Protein AF-A0A846BCA1-F1 (afdb_monomer_lite)

Radius of gyration: 25.65 Å; chains: 1; bounding box: 79×37×73 Å

pLDDT: mean 83.36, std 14.84, range [46.97, 98.12]

Sequence (206 aa):
MFADLDKSLKNILANEMPKDYFSPRNTLLSIYFCMPLDEDIKEKPALNLFLYDVRENLELRSSKWSVERYKNQDGTNPVSVKKPPPTMVDCSYFITSWFAKTSDDFPQQEHQLLGEVMKVLLRFPEIPEQYLHGSLKELDLPVRAACLRPLPTQSLGEFWQAMGGKPKAMLNYTVTIPVPIEDREVEFPLVLESTFHLQQQNSPGG

Foldseek 3Di:
DVVQVLQLLVLLCVVQQPPVVCVVPVADEAEAADDPDPVVCDGPQYKYWHFDDKAFDPVPQDPDWDWDWDQPPVNPFIKIWTFHFFTKMKTKTKIFTDHDPPDPCRLVVRVVVVVSVLVSQVVPQWRDLVSGDDPQNVVPDTWGKDKQDDDDPVVQQVSCVVVVNDDHDIIMMIIITTHGDPPDGDIDGDPPDDDDDDDDDDDDDD

Structure (mmCIF, N/CA/C/O backbone):
data_AF-A0A846BCA1-F1
#
_entry.id   AF-A0A846BCA1-F1
#
loop_
_atom_site.group_PDB
_atom_site.id
_atom_site.type_symbol
_atom_site.label_atom_id
_atom_site.label_alt_id
_atom_site.label_comp_id
_atom_site.label_asym_id
_atom_site.label_entity_id
_atom_site.label_seq_id
_atom_site.pdbx_PDB_ins_code
_atom_site.Cartn_x
_atom_site.Cartn_y
_atom_site.Cartn_z
_atom_site.occupancy
_atom_site.B_iso_or_equiv
_atom_site.auth_seq_id
_atom_site.auth_comp_id
_atom_site.auth_asym_id
_atom_site.auth_atom_id
_atom_site.pdbx_PDB_model_num
ATOM 1 N N . MET A 1 1 ? 4.091 1.323 13.627 1.00 89.06 1 MET A N 1
ATOM 2 C CA . MET A 1 1 ? 2.839 1.292 12.844 1.00 89.06 1 MET A CA 1
ATOM 3 C C . MET A 1 1 ? 3.041 1.389 11.331 1.00 89.06 1 MET A C 1
ATOM 5 O O . MET A 1 1 ? 2.940 0.350 10.705 1.00 89.06 1 MET A O 1
ATOM 9 N N . PHE A 1 2 ? 3.354 2.540 10.704 1.00 95.38 2 PHE A N 1
ATOM 10 C CA . PHE A 1 2 ? 3.524 2.576 9.228 1.00 95.38 2 PHE A CA 1
ATOM 11 C C . PHE A 1 2 ? 4.636 1.647 8.726 1.00 95.38 2 PHE A C 1
ATOM 13 O O . PHE A 1 2 ? 4.430 0.899 7.781 1.00 95.38 2 PHE A O 1
ATOM 20 N N . ALA A 1 3 ? 5.763 1.579 9.438 1.00 96.31 3 ALA A N 1
ATOM 21 C CA . ALA A 1 3 ? 6.811 0.604 9.134 1.00 96.31 3 ALA A CA 1
ATOM 22 C C . ALA A 1 3 ? 6.326 -0.859 9.230 1.00 96.31 3 ALA A C 1
ATOM 24 O O . ALA A 1 3 ? 6.838 -1.730 8.531 1.00 96.31 3 ALA A O 1
ATOM 25 N N . ASP A 1 4 ? 5.350 -1.143 10.094 1.00 96.81 4 ASP A N 1
ATOM 26 C CA . ASP A 1 4 ? 4.758 -2.475 10.229 1.00 96.81 4 ASP A CA 1
ATOM 27 C C . ASP A 1 4 ? 3.742 -2.743 9.119 1.00 96.81 4 ASP A C 1
ATOM 29 O O . ASP A 1 4 ? 3.681 -3.862 8.609 1.00 96.81 4 ASP A O 1
ATOM 33 N N . LEU A 1 5 ? 3.006 -1.715 8.683 1.00 97.69 5 LEU A N 1
ATOM 34 C CA . LEU A 1 5 ? 2.160 -1.775 7.494 1.00 97.69 5 LEU A CA 1
ATOM 35 C C . LEU A 1 5 ? 3.001 -2.086 6.252 1.00 97.69 5 LEU A C 1
ATOM 37 O O . LEU A 1 5 ? 2.713 -3.058 5.560 1.00 97.69 5 LEU A O 1
ATOM 41 N N . ASP A 1 6 ? 4.095 -1.358 6.030 1.00 98.06 6 ASP A N 1
ATOM 42 C CA . ASP A 1 6 ? 4.995 -1.578 4.893 1.00 98.06 6 ASP A CA 1
ATOM 43 C C . ASP A 1 6 ? 5.585 -2.997 4.906 1.00 98.06 6 ASP A C 1
ATOM 45 O O . ASP A 1 6 ? 5.572 -3.701 3.893 1.00 98.06 6 ASP A O 1
ATOM 49 N N . LYS A 1 7 ? 6.035 -3.478 6.074 1.00 97.88 7 LYS A N 1
ATOM 50 C CA . LYS A 1 7 ? 6.483 -4.873 6.240 1.00 97.88 7 LYS A CA 1
ATOM 51 C C . LYS A 1 7 ? 5.373 -5.872 5.925 1.00 97.88 7 LYS A C 1
ATOM 53 O O . LYS A 1 7 ? 5.642 -6.876 5.269 1.00 97.88 7 LYS A O 1
ATOM 58 N N . SER A 1 8 ? 4.143 -5.600 6.355 1.00 97.56 8 SER A N 1
ATOM 59 C CA . SER A 1 8 ? 2.991 -6.469 6.101 1.00 97.56 8 SER A CA 1
ATOM 60 C C . SER A 1 8 ? 2.669 -6.544 4.609 1.00 97.56 8 SER A C 1
ATOM 62 O O . SER A 1 8 ? 2.543 -7.636 4.062 1.00 97.56 8 SER A O 1
ATOM 64 N N . LEU A 1 9 ? 2.636 -5.403 3.915 1.00 97.75 9 LEU A N 1
ATOM 65 C CA . LEU A 1 9 ? 2.408 -5.343 2.469 1.00 97.75 9 LEU A CA 1
ATOM 66 C C . LEU A 1 9 ? 3.518 -6.034 1.680 1.00 97.75 9 LEU A C 1
ATOM 68 O O . LEU A 1 9 ? 3.240 -6.808 0.762 1.00 97.75 9 LEU A O 1
ATOM 72 N N . LYS A 1 10 ? 4.775 -5.821 2.083 1.00 96.88 10 LYS A N 1
ATOM 73 C CA . LYS A 1 10 ? 5.920 -6.538 1.521 1.00 96.88 10 LYS A CA 1
ATOM 74 C C . LYS A 1 10 ? 5.771 -8.049 1.701 1.00 96.88 10 LYS A C 1
ATOM 76 O O . LYS A 1 10 ? 6.058 -8.794 0.769 1.00 96.88 10 LYS A O 1
ATOM 81 N N . ASN A 1 11 ? 5.308 -8.497 2.867 1.00 95.50 11 ASN A N 1
ATOM 82 C CA . ASN A 1 11 ? 5.131 -9.912 3.172 1.00 95.50 11 ASN A CA 1
ATOM 83 C C . ASN A 1 11 ? 4.044 -10.560 2.300 1.00 95.50 11 ASN A C 1
ATOM 85 O O . ASN A 1 11 ? 4.290 -11.619 1.731 1.00 95.50 11 ASN A O 1
ATOM 89 N N . ILE A 1 12 ? 2.885 -9.915 2.124 1.00 95.69 12 ILE A N 1
ATOM 90 C CA . ILE A 1 12 ? 1.823 -10.427 1.235 1.00 95.69 12 ILE A CA 1
ATOM 91 C C . ILE A 1 12 ? 2.373 -10.614 -0.180 1.00 95.69 12 ILE A C 1
ATOM 93 O O . ILE A 1 12 ? 2.283 -11.701 -0.744 1.00 95.69 12 ILE A O 1
ATOM 97 N N . LEU A 1 13 ? 2.993 -9.571 -0.740 1.00 94.62 13 LEU A N 1
ATOM 98 C CA . LEU A 1 13 ? 3.510 -9.611 -2.108 1.00 94.62 13 LEU A CA 1
ATOM 99 C C . LEU A 1 13 ? 4.631 -10.645 -2.267 1.00 94.62 13 LEU A C 1
ATOM 101 O O . LEU A 1 13 ? 4.650 -11.374 -3.252 1.00 94.62 13 LEU A O 1
ATOM 105 N N . ALA A 1 14 ? 5.537 -10.763 -1.297 1.00 91.12 14 ALA A N 1
ATOM 106 C CA . ALA A 1 14 ? 6.626 -11.734 -1.362 1.00 91.12 14 ALA A CA 1
ATOM 107 C C . ALA A 1 14 ? 6.142 -13.196 -1.336 1.00 91.12 14 ALA A C 1
ATOM 109 O O . ALA A 1 14 ? 6.778 -14.052 -1.948 1.00 91.12 14 ALA A O 1
ATOM 110 N N . ASN A 1 15 ? 5.037 -13.491 -0.643 1.00 92.31 15 ASN A N 1
ATOM 111 C CA . ASN A 1 15 ? 4.533 -14.860 -0.499 1.00 92.31 15 ASN A CA 1
ATOM 112 C C . ASN A 1 15 ? 3.504 -15.253 -1.564 1.00 92.31 15 ASN A C 1
ATOM 114 O O . ASN A 1 15 ? 3.436 -16.423 -1.935 1.00 92.31 15 ASN A O 1
ATOM 118 N N . GLU A 1 16 ? 2.704 -14.301 -2.043 1.00 94.00 16 GLU A N 1
ATOM 119 C CA . GLU A 1 16 ? 1.563 -14.580 -2.924 1.00 94.00 16 GLU A CA 1
ATOM 120 C C . GLU A 1 16 ? 1.859 -14.338 -4.406 1.00 94.00 16 GLU A C 1
ATOM 122 O O . GLU A 1 16 ? 1.104 -14.803 -5.264 1.00 94.00 16 GLU A O 1
ATOM 127 N N . MET A 1 17 ? 2.944 -13.631 -4.735 1.00 91.69 17 MET A N 1
ATOM 128 C CA . MET A 1 17 ? 3.361 -13.483 -6.128 1.00 91.69 17 MET A CA 1
ATOM 129 C C . MET A 1 17 ? 3.737 -14.850 -6.728 1.00 91.69 17 MET A C 1
ATOM 131 O O . MET A 1 17 ? 4.391 -15.658 -6.059 1.00 91.69 17 MET A O 1
ATOM 135 N N . PRO A 1 18 ? 3.375 -15.128 -7.997 1.00 86.44 18 PRO A N 1
ATOM 136 C CA . PRO A 1 18 ? 3.704 -16.401 -8.626 1.00 86.44 18 PRO A CA 1
ATOM 137 C C . PRO A 1 18 ? 5.220 -16.630 -8.643 1.00 86.44 18 PRO A C 1
ATOM 139 O O . PRO A 1 18 ? 5.969 -15.861 -9.246 1.00 86.44 18 PRO A O 1
ATOM 142 N N . LYS A 1 19 ? 5.679 -17.713 -8.005 1.00 79.19 19 LYS A N 1
ATOM 143 C CA . LYS A 1 19 ? 7.113 -18.051 -7.907 1.00 79.19 19 LYS A CA 1
ATOM 144 C C . LYS A 1 19 ? 7.757 -18.212 -9.285 1.00 79.19 19 LYS A C 1
ATOM 146 O O . LYS A 1 19 ? 8.899 -17.805 -9.502 1.00 79.19 19 LYS A O 1
ATOM 151 N N . ASP A 1 20 ? 6.992 -18.729 -10.240 1.00 77.81 20 ASP A N 1
ATOM 152 C CA . ASP A 1 20 ? 7.443 -18.949 -11.613 1.00 77.81 20 ASP A CA 1
ATOM 153 C C . ASP A 1 20 ? 7.573 -17.653 -12.420 1.00 77.81 20 ASP A C 1
ATOM 155 O O . ASP A 1 20 ? 8.218 -17.656 -13.462 1.00 77.81 20 ASP A O 1
ATOM 159 N N . TYR A 1 21 ? 7.019 -16.528 -11.951 1.00 76.75 21 TYR A N 1
ATOM 160 C CA . TYR A 1 21 ? 7.097 -15.260 -12.683 1.00 76.75 21 TYR A CA 1
ATOM 161 C C . TYR A 1 21 ? 8.549 -14.786 -12.843 1.00 76.75 21 TYR A C 1
ATOM 163 O O . TYR A 1 21 ? 8.936 -14.289 -13.900 1.00 76.75 21 TYR A O 1
ATOM 171 N N . PHE A 1 22 ? 9.377 -14.988 -11.813 1.00 70.56 22 PHE A N 1
ATOM 172 C CA . PHE A 1 22 ? 10.783 -14.577 -11.823 1.00 70.56 22 PHE A CA 1
ATOM 173 C C . PHE A 1 22 ? 11.786 -15.739 -11.893 1.00 70.56 22 PHE A C 1
ATOM 175 O O . PHE A 1 22 ? 12.970 -15.514 -12.169 1.00 70.56 22 PHE A O 1
ATOM 182 N N . SER A 1 23 ? 11.324 -16.979 -11.700 1.00 63.81 23 SER A N 1
ATOM 183 C CA . SER A 1 23 ? 12.171 -18.182 -11.718 1.00 63.81 23 SER A CA 1
ATOM 184 C C . SER A 1 23 ? 12.972 -18.383 -13.018 1.00 63.81 23 SER A C 1
ATOM 186 O O . SER A 1 23 ? 14.167 -18.662 -12.920 1.00 63.81 23 SER A O 1
ATOM 188 N N . PRO A 1 24 ? 12.417 -18.172 -14.233 1.00 62.50 24 PRO A N 1
ATOM 189 C CA . PRO A 1 24 ? 13.154 -18.375 -15.485 1.00 62.50 24 PRO A CA 1
ATOM 190 C C . PRO A 1 24 ? 14.377 -17.468 -15.649 1.00 62.50 24 PRO A C 1
ATOM 192 O O . PRO A 1 24 ? 15.260 -17.768 -16.448 1.00 62.50 24 PRO A O 1
ATOM 195 N N . ARG A 1 25 ? 14.427 -16.343 -14.924 1.00 61.38 25 ARG A N 1
ATOM 196 C CA . ARG A 1 25 ? 15.490 -15.335 -15.040 1.00 61.38 25 ARG A CA 1
ATOM 197 C C . ARG A 1 25 ? 16.355 -15.222 -13.779 1.00 61.38 25 ARG A C 1
ATOM 199 O O . ARG A 1 25 ? 17.168 -14.304 -13.711 1.00 61.38 25 ARG A O 1
ATOM 206 N N . ASN A 1 26 ? 16.160 -16.093 -12.776 1.00 64.19 26 ASN A N 1
ATOM 207 C CA . ASN A 1 26 ? 16.762 -15.979 -11.435 1.00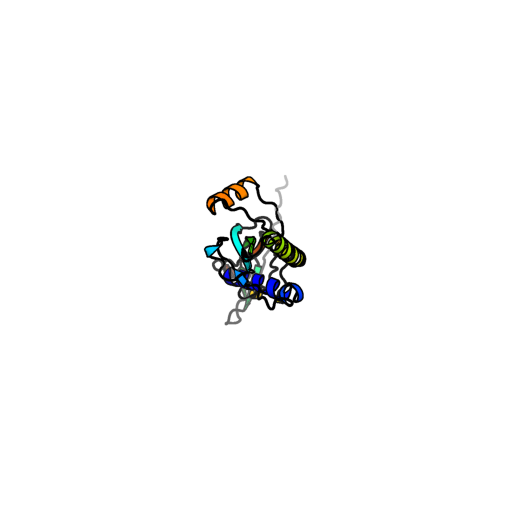 64.19 26 ASN A CA 1
ATOM 208 C C . ASN A 1 26 ? 16.738 -14.533 -10.899 1.00 64.19 26 ASN A C 1
ATOM 210 O O . ASN A 1 26 ? 17.712 -14.023 -10.348 1.00 64.19 26 ASN A O 1
ATOM 214 N N . THR A 1 27 ? 15.650 -13.822 -11.188 1.00 71.62 27 THR A N 1
ATOM 215 C CA . THR A 1 27 ? 15.558 -12.386 -10.949 1.00 71.62 27 THR A CA 1
ATOM 216 C C . THR A 1 27 ? 14.864 -12.163 -9.616 1.00 71.62 27 THR A C 1
ATOM 218 O O . THR A 1 27 ? 13.807 -12.730 -9.363 1.00 71.62 27 THR A O 1
ATOM 221 N N . LEU A 1 28 ? 15.446 -11.353 -8.739 1.00 82.62 28 LEU A N 1
ATOM 222 C CA . LEU A 1 28 ? 14.789 -10.980 -7.491 1.00 82.62 28 LEU A CA 1
ATOM 223 C C . LEU A 1 28 ? 13.895 -9.766 -7.742 1.00 82.62 28 LEU A C 1
ATOM 225 O O . LEU A 1 28 ? 14.298 -8.826 -8.425 1.00 82.62 28 LEU A O 1
ATOM 229 N N . LEU A 1 29 ? 12.675 -9.802 -7.205 1.00 90.44 29 LEU A N 1
ATOM 230 C CA . LEU A 1 29 ? 11.783 -8.650 -7.205 1.00 90.44 29 LEU A CA 1
ATOM 231 C C . LEU A 1 29 ? 12.107 -7.762 -6.003 1.00 90.44 29 LEU A C 1
ATOM 233 O O . LEU A 1 29 ? 11.870 -8.157 -4.859 1.00 90.44 29 LEU A O 1
ATOM 237 N N . SER A 1 30 ? 12.592 -6.552 -6.263 1.00 94.06 30 SER A N 1
ATOM 238 C CA . SER A 1 30 ? 12.827 -5.561 -5.211 1.00 94.06 30 SER A CA 1
ATOM 239 C C . SER A 1 30 ? 11.535 -4.794 -4.900 1.00 94.06 30 SER A C 1
ATOM 241 O O . SER A 1 30 ? 10.724 -4.520 -5.786 1.00 94.06 30 SER A O 1
ATOM 243 N N . ILE A 1 31 ? 11.306 -4.471 -3.624 1.00 96.19 31 ILE A N 1
ATOM 244 C CA . ILE A 1 31 ? 10.109 -3.750 -3.162 1.00 96.19 31 ILE A CA 1
ATOM 245 C C . ILE A 1 31 ? 10.548 -2.490 -2.417 1.00 96.19 31 ILE A C 1
ATOM 247 O O . ILE A 1 31 ? 11.274 -2.582 -1.423 1.00 96.19 31 ILE A O 1
ATOM 251 N N . TYR A 1 32 ? 10.072 -1.343 -2.895 1.00 97.88 32 TYR A N 1
ATOM 252 C CA . TYR A 1 32 ? 10.351 -0.005 -2.380 1.00 97.88 32 TYR A CA 1
ATOM 253 C C . TYR A 1 32 ? 9.079 0.663 -1.838 1.00 97.88 32 TYR A C 1
ATOM 255 O O . TYR A 1 32 ? 7.966 0.291 -2.210 1.00 97.88 32 TYR A O 1
ATOM 263 N N . PHE A 1 33 ? 9.268 1.655 -0.965 1.00 97.56 33 PHE A N 1
ATOM 264 C CA . PHE A 1 33 ? 8.207 2.478 -0.362 1.00 97.56 33 PHE A CA 1
ATOM 265 C C . PHE A 1 33 ? 8.523 3.980 -0.476 1.00 97.56 33 PHE A C 1
ATOM 267 O O . PHE A 1 33 ? 8.126 4.793 0.357 1.00 97.56 33 PHE A O 1
ATOM 274 N N . CYS A 1 34 ? 9.321 4.351 -1.477 1.00 95.19 34 CYS A N 1
ATOM 275 C CA . CYS A 1 34 ? 9.802 5.713 -1.675 1.00 95.19 34 CYS A CA 1
ATOM 276 C C . CYS A 1 34 ? 8.934 6.466 -2.685 1.00 95.19 34 CYS A C 1
ATOM 278 O O . CYS A 1 34 ? 8.003 5.926 -3.288 1.00 95.19 34 CYS A O 1
ATOM 280 N N . MET A 1 35 ? 9.243 7.745 -2.875 1.00 92.00 35 MET A N 1
ATOM 281 C CA . MET A 1 35 ? 8.658 8.531 -3.950 1.00 92.00 35 MET A CA 1
ATOM 282 C C . MET A 1 35 ? 8.940 7.841 -5.304 1.00 92.00 35 MET A C 1
ATOM 284 O O . MET A 1 35 ? 10.052 7.356 -5.506 1.00 92.00 35 MET A O 1
ATOM 288 N N . PRO A 1 36 ? 7.961 7.732 -6.228 1.00 91.56 36 PRO A N 1
ATOM 289 C CA . PRO A 1 36 ? 8.115 6.952 -7.459 1.00 91.56 36 PRO A CA 1
ATOM 290 C C . PRO A 1 36 ? 8.963 7.686 -8.514 1.00 91.56 36 PRO A C 1
ATOM 292 O O . PRO A 1 36 ? 8.486 8.002 -9.604 1.00 91.56 36 PRO A O 1
ATOM 295 N N . LEU A 1 37 ? 10.230 7.954 -8.193 1.00 91.00 37 LEU A N 1
ATOM 296 C CA . LEU A 1 37 ? 11.238 8.492 -9.099 1.00 91.00 37 LEU A CA 1
ATOM 297 C C . LEU A 1 37 ? 12.192 7.392 -9.569 1.00 91.00 37 LEU A C 1
ATOM 299 O O . LEU A 1 37 ? 12.623 6.545 -8.792 1.00 91.00 37 LEU A O 1
ATOM 303 N N . ASP A 1 38 ? 12.583 7.438 -10.846 1.00 89.19 38 ASP A N 1
ATOM 304 C CA . ASP A 1 38 ? 13.486 6.437 -11.444 1.00 89.19 38 ASP A CA 1
ATOM 305 C C . ASP A 1 38 ? 14.826 6.342 -10.695 1.00 89.19 38 ASP A C 1
ATOM 307 O O . ASP A 1 38 ? 15.366 5.251 -10.516 1.00 89.19 38 ASP A O 1
ATOM 311 N N . GLU A 1 39 ? 15.332 7.482 -10.212 1.00 90.31 39 GLU A N 1
ATOM 312 C CA . GLU A 1 39 ? 16.593 7.560 -9.477 1.00 90.31 39 GLU A CA 1
ATOM 313 C C . GLU A 1 39 ? 16.547 6.866 -8.116 1.00 90.31 39 GLU A C 1
ATOM 315 O O . GLU A 1 39 ? 17.577 6.351 -7.686 1.00 90.31 39 GLU A O 1
ATOM 320 N N . ASP A 1 40 ? 15.386 6.776 -7.471 1.00 92.38 40 ASP A N 1
ATOM 321 C CA . ASP A 1 40 ? 15.239 6.120 -6.170 1.00 92.38 40 ASP A CA 1
ATOM 322 C C . ASP A 1 40 ? 15.104 4.594 -6.299 1.00 92.38 40 ASP A C 1
ATOM 324 O O . ASP A 1 40 ? 15.413 3.851 -5.365 1.00 92.38 40 ASP A O 1
ATOM 328 N N . ILE A 1 41 ? 14.722 4.103 -7.482 1.00 94.50 41 ILE A N 1
ATOM 329 C CA . ILE A 1 41 ? 14.552 2.675 -7.763 1.00 94.50 41 ILE A CA 1
ATOM 330 C C . ILE A 1 41 ? 15.850 2.091 -8.322 1.00 94.50 41 ILE A C 1
ATOM 332 O O . ILE A 1 41 ? 16.086 2.065 -9.536 1.00 94.50 41 ILE A O 1
ATOM 336 N N . LYS A 1 42 ? 16.709 1.616 -7.418 1.00 92.69 42 LYS A N 1
ATOM 337 C CA . LYS A 1 42 ? 18.064 1.146 -7.751 1.00 92.69 42 LYS A CA 1
ATOM 338 C C . LYS A 1 42 ? 18.085 -0.233 -8.408 1.00 92.69 42 LYS A C 1
ATOM 340 O O . LYS A 1 42 ? 18.786 -0.425 -9.396 1.00 92.69 42 LYS A O 1
ATOM 345 N N . GLU A 1 43 ? 17.314 -1.173 -7.879 1.00 92.88 43 GLU A N 1
ATOM 346 C CA . GLU A 1 43 ? 17.286 -2.562 -8.335 1.00 92.88 43 GLU A CA 1
ATOM 347 C C . GLU A 1 43 ? 15.993 -2.819 -9.098 1.00 92.88 43 GLU A C 1
ATOM 349 O O . GLU A 1 43 ? 14.908 -2.580 -8.573 1.00 92.88 43 GLU A O 1
ATOM 354 N N . LYS A 1 44 ? 16.108 -3.272 -10.349 1.00 92.44 44 LYS A N 1
ATOM 355 C CA . LYS A 1 44 ? 14.974 -3.560 -11.231 1.00 92.44 44 LYS A CA 1
ATOM 356 C C . LYS A 1 44 ? 15.065 -5.025 -11.700 1.00 92.44 44 LYS A C 1
ATOM 358 O O . LYS A 1 44 ? 16.173 -5.470 -12.002 1.00 92.44 44 LYS A O 1
ATOM 363 N N . PRO A 1 45 ? 13.945 -5.765 -11.801 1.00 93.19 45 PRO A N 1
ATOM 364 C CA . PRO A 1 45 ? 12.568 -5.305 -11.683 1.00 93.19 45 PRO A CA 1
ATOM 365 C C . PRO A 1 45 ? 12.166 -4.963 -10.247 1.00 93.19 45 PRO A C 1
ATOM 367 O O . PRO A 1 45 ? 12.600 -5.610 -9.296 1.00 93.19 45 PRO A O 1
ATOM 370 N N . ALA A 1 46 ? 11.322 -3.942 -10.111 1.00 95.31 46 ALA A N 1
ATOM 371 C CA . ALA A 1 46 ? 10.875 -3.457 -8.815 1.00 95.31 46 ALA A CA 1
ATOM 372 C C . ALA A 1 46 ? 9.376 -3.179 -8.773 1.00 95.31 46 ALA A C 1
ATOM 374 O O . ALA A 1 46 ? 8.783 -2.737 -9.761 1.00 95.31 46 ALA A O 1
ATOM 375 N N . LEU A 1 47 ? 8.800 -3.344 -7.588 1.00 97.06 47 LEU A N 1
ATOM 376 C CA . LEU A 1 47 ? 7.561 -2.687 -7.197 1.00 97.06 47 LEU A CA 1
ATOM 377 C C . LEU A 1 47 ? 7.885 -1.525 -6.270 1.00 97.06 47 LEU A C 1
ATOM 379 O O . LEU A 1 47 ? 8.724 -1.649 -5.382 1.00 97.06 47 LEU A O 1
ATOM 383 N N . ASN A 1 48 ? 7.185 -0.413 -6.446 1.00 97.69 48 ASN A N 1
ATOM 384 C CA . ASN A 1 48 ? 7.206 0.686 -5.496 1.00 97.69 48 ASN A CA 1
ATOM 385 C C . ASN A 1 48 ? 5.790 0.959 -4.998 1.00 97.69 48 ASN A C 1
ATOM 387 O O . ASN A 1 48 ? 4.894 1.170 -5.816 1.00 97.69 48 ASN A O 1
ATOM 391 N N . LEU A 1 49 ? 5.611 0.947 -3.678 1.00 98.12 49 LEU A N 1
ATOM 392 C CA . LEU A 1 49 ? 4.367 1.243 -2.978 1.00 98.12 49 LEU A CA 1
ATOM 393 C C . LEU A 1 49 ? 4.528 2.592 -2.271 1.00 98.12 49 LEU A C 1
ATOM 395 O O . LEU A 1 49 ? 4.979 2.662 -1.132 1.00 98.12 49 LEU A O 1
ATOM 399 N N . PHE A 1 50 ? 4.165 3.676 -2.945 1.00 96.31 50 PHE A N 1
ATOM 400 C CA . PHE A 1 50 ? 4.301 5.023 -2.397 1.00 96.31 50 PHE A CA 1
ATOM 401 C C . PHE A 1 50 ? 3.051 5.436 -1.613 1.00 96.31 50 PHE A C 1
ATOM 403 O O . PHE A 1 50 ? 1.987 5.587 -2.213 1.00 96.31 50 PHE A O 1
ATOM 410 N N . LEU A 1 51 ? 3.175 5.638 -0.298 1.00 96.69 51 LEU A N 1
ATOM 411 C CA . LEU A 1 51 ? 2.101 6.161 0.556 1.00 96.69 51 LEU A CA 1
ATOM 412 C C . LEU A 1 51 ? 1.876 7.650 0.254 1.00 96.69 51 LEU A C 1
ATOM 414 O O . LEU A 1 51 ? 2.696 8.484 0.635 1.00 96.69 51 LEU A O 1
ATOM 418 N N . TYR A 1 52 ? 0.781 7.983 -0.430 1.00 92.50 52 TYR A N 1
ATOM 419 C CA . TYR A 1 52 ? 0.526 9.351 -0.902 1.00 92.50 52 TYR A CA 1
ATOM 420 C C . TYR A 1 52 ? -0.560 10.085 -0.104 1.00 92.50 52 TYR A C 1
ATOM 422 O O . TYR A 1 52 ? -0.620 11.312 -0.150 1.00 92.50 52 TYR A O 1
ATOM 430 N N . ASP A 1 53 ? -1.427 9.362 0.611 1.00 92.88 53 ASP A N 1
ATOM 431 C CA . ASP A 1 53 ? -2.536 9.951 1.366 1.00 92.88 53 ASP A CA 1
ATOM 432 C C . ASP A 1 53 ? -2.859 9.115 2.612 1.00 92.88 53 ASP A C 1
ATOM 434 O O . ASP A 1 53 ? -2.900 7.884 2.560 1.00 92.88 53 ASP A O 1
ATOM 438 N N . VAL A 1 54 ? -3.078 9.796 3.739 1.00 95.81 54 VAL A N 1
ATOM 439 C CA . VAL A 1 54 ? -3.432 9.195 5.033 1.00 95.81 54 VAL A CA 1
ATOM 440 C C . VAL A 1 54 ? -4.585 9.988 5.631 1.00 95.81 54 VAL A C 1
ATOM 442 O O . VAL A 1 54 ? -4.446 11.188 5.873 1.00 95.81 54 VAL A O 1
ATOM 445 N N . ARG A 1 55 ? -5.728 9.336 5.868 1.00 93.94 55 ARG A N 1
ATOM 446 C CA . ARG A 1 55 ? -6.949 9.999 6.353 1.00 93.94 55 ARG A CA 1
ATOM 447 C C . ARG A 1 55 ? -7.689 9.151 7.369 1.00 93.94 55 ARG A C 1
ATOM 449 O O . ARG A 1 55 ? -7.699 7.931 7.276 1.00 93.94 55 ARG A O 1
ATOM 456 N N . GLU A 1 56 ? -8.365 9.796 8.312 1.00 93.12 56 GLU A N 1
ATOM 457 C CA . GLU A 1 56 ? -9.342 9.102 9.151 1.00 93.12 56 GLU A CA 1
ATOM 458 C C . GLU A 1 56 ? -10.501 8.589 8.286 1.00 93.12 56 GLU A C 1
ATOM 460 O O . GLU A 1 56 ? -11.083 9.325 7.485 1.00 93.12 56 GLU A O 1
ATOM 465 N N . ASN A 1 57 ? -10.857 7.323 8.477 1.00 91.06 57 ASN A N 1
ATOM 466 C CA . ASN A 1 57 ? -12.034 6.719 7.887 1.00 91.06 57 ASN A CA 1
ATOM 467 C C . ASN A 1 57 ? -13.244 6.961 8.799 1.00 91.06 57 ASN A C 1
ATOM 469 O O . ASN A 1 57 ? -13.501 6.222 9.752 1.00 91.06 57 ASN A O 1
ATOM 473 N N . LEU A 1 58 ? -13.997 8.015 8.483 1.00 86.06 58 LEU A N 1
ATOM 474 C CA . LEU A 1 58 ? -15.170 8.423 9.256 1.00 86.06 58 LEU A CA 1
ATOM 475 C C . LEU A 1 58 ? -16.356 7.453 9.125 1.00 86.06 58 LEU A C 1
ATOM 477 O O . LEU A 1 58 ? -17.215 7.438 10.003 1.00 86.06 58 LEU A O 1
ATOM 481 N N . GLU A 1 59 ? -16.406 6.633 8.070 1.00 83.69 59 GLU A N 1
ATOM 482 C CA . GLU A 1 59 ? -17.471 5.639 7.867 1.00 83.69 59 GLU A CA 1
ATOM 483 C C . GLU A 1 59 ? -17.322 4.446 8.816 1.00 83.69 59 GLU A C 1
ATOM 485 O O . GLU A 1 59 ? -18.310 3.920 9.325 1.00 83.69 59 GLU A O 1
ATOM 490 N N . LEU A 1 60 ? -16.079 4.039 9.091 1.00 76.75 60 LEU A N 1
ATOM 491 C CA . LEU A 1 60 ? -15.751 2.948 10.012 1.00 76.75 60 LEU A CA 1
ATOM 492 C C . LEU A 1 60 ? -15.538 3.423 11.454 1.00 76.75 60 LEU A C 1
ATOM 494 O O . LEU A 1 60 ? -15.091 2.655 12.310 1.00 76.75 60 LEU A O 1
ATOM 498 N N . ARG A 1 61 ? -15.879 4.679 11.750 1.00 69.44 61 ARG A N 1
ATOM 499 C CA . ARG A 1 61 ? -15.771 5.236 13.092 1.00 69.44 61 ARG A CA 1
ATOM 500 C C . ARG A 1 61 ? -16.745 4.537 14.040 1.00 69.44 61 ARG A C 1
ATOM 502 O O . ARG A 1 61 ? -17.960 4.730 13.983 1.00 69.44 61 ARG A O 1
ATOM 509 N N . SER A 1 62 ? -16.209 3.762 14.979 1.00 64.88 62 SER A N 1
ATOM 510 C CA . SER A 1 62 ? -17.005 3.229 16.084 1.00 64.88 62 SER A CA 1
ATOM 511 C C . SER A 1 62 ? -17.280 4.329 17.114 1.00 64.88 62 SER A C 1
ATOM 513 O O . SER A 1 62 ? -16.386 5.077 17.500 1.00 64.88 62 SER A O 1
ATOM 515 N N . SER A 1 63 ? -18.523 4.418 17.593 1.00 59.75 63 SER A N 1
ATOM 516 C CA . SER A 1 63 ? -18.895 5.272 18.738 1.00 59.75 63 SER A CA 1
ATOM 517 C C . SER A 1 63 ? -18.898 4.507 20.070 1.00 59.75 63 SER A C 1
ATOM 519 O O . SER A 1 63 ? -19.206 5.076 21.117 1.00 59.75 63 SER A O 1
ATOM 521 N N . LYS A 1 64 ? -18.601 3.200 20.049 1.00 57.75 64 LYS A N 1
ATOM 522 C CA . LYS A 1 64 ? -18.690 2.336 21.230 1.00 57.75 64 LYS A CA 1
ATOM 523 C C . LYS A 1 64 ? -17.349 2.288 21.953 1.00 57.75 64 LYS A C 1
ATOM 525 O O . LYS A 1 64 ? -16.378 1.765 21.421 1.00 57.75 64 LYS A O 1
ATOM 530 N N . TRP A 1 65 ? -17.332 2.808 23.174 1.00 57.97 65 TRP A N 1
ATOM 531 C CA . TRP A 1 65 ? -16.237 2.627 24.125 1.00 57.97 65 TRP A CA 1
ATOM 532 C C . TRP A 1 65 ? -16.206 1.171 24.599 1.00 57.97 65 TRP A C 1
ATOM 534 O O . TRP A 1 65 ? -17.264 0.617 24.917 1.00 57.97 65 TRP A O 1
ATOM 544 N N . SER A 1 66 ? -15.024 0.560 24.669 1.00 60.97 66 SER A N 1
ATOM 545 C CA . SER A 1 66 ? -14.860 -0.730 25.344 1.00 60.97 66 SER A CA 1
ATOM 546 C C . SER A 1 66 ? -14.749 -0.497 26.853 1.00 60.97 66 SER A C 1
ATOM 548 O O . SER A 1 66 ? -14.183 0.500 27.303 1.00 60.97 66 SER A O 1
ATOM 550 N N . VAL A 1 67 ? -15.355 -1.385 27.645 1.00 59.00 67 VAL A N 1
ATOM 551 C CA . VAL A 1 67 ? -15.272 -1.369 29.112 1.00 59.00 67 VAL A CA 1
ATOM 552 C C . VAL A 1 67 ? -14.490 -2.605 29.528 1.00 59.00 67 VAL A C 1
ATOM 554 O O . VAL A 1 67 ? -15.016 -3.715 29.457 1.00 59.00 67 VAL A O 1
ATOM 557 N N . GLU A 1 68 ? -13.252 -2.420 29.967 1.00 63.22 68 GLU A N 1
ATOM 558 C CA . GLU A 1 68 ? -12.438 -3.489 30.543 1.00 63.22 68 GLU A CA 1
ATOM 559 C C . GLU A 1 68 ? -12.554 -3.431 32.069 1.00 63.22 68 GLU A C 1
ATOM 561 O O . GLU A 1 68 ? -12.481 -2.362 32.677 1.00 63.22 68 GLU A O 1
ATOM 566 N N . ARG A 1 69 ? -12.811 -4.582 32.701 1.00 62.31 69 ARG A N 1
ATOM 567 C CA . ARG A 1 69 ? -12.946 -4.697 34.160 1.00 62.31 69 ARG A CA 1
ATOM 568 C C . ARG A 1 69 ? -11.683 -5.320 34.729 1.00 62.31 69 ARG A C 1
ATOM 570 O O . ARG A 1 69 ? -11.371 -6.463 34.404 1.00 62.31 69 ARG A O 1
ATOM 577 N N . TYR A 1 70 ? -11.025 -4.612 35.633 1.00 61.81 70 TYR A N 1
ATOM 578 C CA . TYR A 1 70 ? -9.864 -5.107 36.362 1.00 61.81 70 TYR A CA 1
ATOM 579 C C . TYR A 1 70 ? -10.212 -5.305 37.836 1.00 61.81 70 TYR A C 1
ATOM 581 O O . TYR A 1 70 ? -11.016 -4.571 38.413 1.00 61.81 70 TYR A O 1
ATOM 589 N N . LYS A 1 71 ? -9.601 -6.311 38.467 1.00 55.88 71 LYS A N 1
ATOM 590 C CA . LYS A 1 71 ? -9.544 -6.389 39.930 1.00 55.88 71 LYS A CA 1
ATOM 591 C C . LYS A 1 71 ? -8.330 -5.578 40.377 1.00 55.88 71 LYS A C 1
ATOM 593 O O . LYS A 1 71 ? -7.239 -5.838 39.875 1.00 55.88 71 LYS A O 1
ATOM 598 N N . ASN A 1 72 ? -8.506 -4.629 41.299 1.00 54.84 72 ASN A N 1
ATOM 599 C CA . ASN A 1 72 ? -7.364 -3.963 41.929 1.00 54.84 72 ASN A CA 1
ATOM 600 C C . ASN A 1 72 ? -6.414 -4.991 42.557 1.00 54.84 72 ASN A C 1
ATOM 602 O O . ASN A 1 72 ? -6.854 -6.054 43.003 1.00 54.84 72 ASN A O 1
ATOM 606 N N . GLN A 1 73 ? -5.126 -4.644 42.630 1.00 55.53 73 GLN A N 1
ATOM 607 C CA . GLN A 1 73 ? -4.084 -5.478 43.248 1.00 55.53 73 GLN A CA 1
ATOM 608 C C . GLN A 1 73 ? -4.411 -5.838 44.714 1.00 55.53 73 GLN A C 1
ATOM 610 O O . GLN A 1 73 ? -4.033 -6.912 45.171 1.00 55.53 73 GLN A O 1
ATOM 615 N N . ASP A 1 74 ? -5.217 -5.016 45.395 1.00 60.94 74 ASP A N 1
ATOM 616 C CA . ASP A 1 74 ? -5.686 -5.234 46.773 1.00 60.94 74 ASP A CA 1
ATOM 617 C C . ASP A 1 74 ? -6.975 -6.079 46.888 1.00 60.94 74 ASP A C 1
ATOM 619 O O . ASP A 1 74 ? -7.489 -6.296 47.984 1.00 60.94 74 ASP A O 1
ATOM 623 N N . GLY A 1 75 ? -7.550 -6.547 45.772 1.00 56.78 75 GLY A N 1
ATOM 624 C CA . GLY A 1 75 ? -8.707 -7.456 45.744 1.00 56.78 75 GLY A CA 1
ATOM 625 C C . GLY A 1 75 ? -10.054 -6.876 46.204 1.00 56.78 75 GLY A C 1
ATOM 626 O O . GLY A 1 75 ? -11.065 -7.571 46.121 1.00 56.78 75 GLY A O 1
ATOM 627 N N . THR A 1 76 ? -10.096 -5.622 46.661 1.00 58.19 76 THR A N 1
ATOM 628 C CA . THR A 1 76 ? -11.249 -5.044 47.373 1.00 58.19 76 THR A CA 1
ATOM 629 C C . THR A 1 76 ? -12.198 -4.218 46.512 1.00 58.19 76 THR A C 1
ATOM 631 O O . THR A 1 76 ? -13.373 -4.157 46.854 1.00 58.19 76 THR A O 1
ATOM 634 N N . ASN A 1 77 ? -11.756 -3.655 45.379 1.00 57.03 77 ASN A N 1
ATOM 635 C CA . ASN A 1 77 ? -12.644 -2.936 44.459 1.00 57.03 77 ASN A CA 1
ATOM 636 C C . ASN A 1 77 ? -12.363 -3.278 42.983 1.00 57.03 77 ASN A C 1
ATOM 638 O O . ASN A 1 77 ? -11.222 -3.153 42.531 1.00 57.03 77 ASN A O 1
ATOM 642 N N . PRO A 1 78 ? -13.379 -3.696 42.206 1.00 57.81 78 PRO A N 1
ATOM 643 C CA . PRO A 1 78 ? -13.263 -3.775 40.757 1.00 57.81 78 PRO A CA 1
ATOM 644 C C . PRO A 1 78 ? -13.230 -2.363 40.150 1.00 57.81 78 PRO A C 1
ATOM 646 O O . PRO A 1 78 ? -14.121 -1.550 40.400 1.00 57.81 78 PRO A O 1
ATOM 649 N N . VAL A 1 79 ? -12.220 -2.082 39.330 1.00 59.06 79 VAL A N 1
ATOM 650 C CA . VAL A 1 79 ? -12.091 -0.835 38.558 1.00 59.06 79 VAL A CA 1
ATOM 651 C C . VAL A 1 79 ? -12.520 -1.112 37.121 1.00 59.06 79 VAL A C 1
ATOM 653 O O . VAL A 1 79 ? -12.228 -2.175 36.570 1.00 59.06 79 VAL A O 1
ATOM 656 N N . SER A 1 80 ? -13.259 -0.182 36.514 1.00 59.28 80 SER A N 1
ATOM 657 C CA . SER A 1 80 ? -13.568 -0.232 35.081 1.00 59.28 80 SER A CA 1
ATOM 658 C C . SER A 1 80 ? -12.753 0.820 34.346 1.00 59.28 80 SER A C 1
ATOM 660 O O . SER A 1 80 ? -12.892 2.008 34.635 1.00 59.28 80 SER A O 1
ATOM 662 N N . VAL A 1 81 ? -11.954 0.391 33.372 1.00 63.84 81 VAL A N 1
ATOM 663 C CA . VAL A 1 81 ? -11.261 1.288 32.444 1.00 63.84 81 VAL A CA 1
ATOM 664 C C . VAL A 1 81 ? -12.089 1.355 31.170 1.00 63.84 81 VAL A C 1
ATOM 666 O O . VAL A 1 81 ? -12.382 0.331 30.545 1.00 63.84 81 VAL A O 1
ATOM 669 N N . LYS A 1 82 ? -12.515 2.563 30.792 1.00 64.75 82 LYS A N 1
ATOM 670 C CA . LYS A 1 82 ? -13.092 2.791 29.466 1.00 64.75 82 LYS A CA 1
ATOM 671 C C . LYS A 1 82 ? -11.987 3.199 28.509 1.00 64.75 82 LYS A C 1
ATOM 673 O O . LYS A 1 82 ? -11.373 4.239 28.727 1.00 64.75 82 LYS A O 1
ATOM 678 N N . LYS A 1 83 ? -11.793 2.429 27.438 1.00 68.50 83 LYS A N 1
ATOM 679 C CA . LYS A 1 83 ? -10.893 2.799 26.341 1.00 68.50 83 LYS A CA 1
ATOM 680 C C . LYS A 1 83 ? -11.706 3.362 25.174 1.00 68.50 83 LYS A C 1
ATOM 682 O O . LYS A 1 83 ? -12.770 2.815 24.846 1.00 68.50 83 LYS A O 1
ATOM 687 N N . PRO A 1 84 ? -11.268 4.476 24.563 1.00 73.00 84 PRO A N 1
ATOM 688 C CA . PRO A 1 84 ? -11.882 4.939 23.332 1.00 73.00 84 PRO A CA 1
ATOM 689 C C . PRO A 1 84 ? -11.683 3.878 22.237 1.00 73.00 84 PRO A C 1
ATOM 691 O O . PRO A 1 84 ? -10.658 3.192 22.228 1.00 73.00 84 PRO A O 1
ATOM 694 N N . PRO A 1 85 ? -12.641 3.719 21.309 1.00 79.56 85 PRO A N 1
ATOM 695 C CA . PRO A 1 85 ? -12.427 2.853 20.161 1.00 79.56 85 PRO A CA 1
ATOM 696 C C . PRO A 1 85 ? -11.232 3.360 19.336 1.00 79.56 85 PRO A C 1
ATOM 698 O O . PRO A 1 85 ? -11.007 4.573 19.286 1.00 79.56 85 PRO A O 1
ATOM 701 N N . PRO A 1 86 ? -10.485 2.462 18.673 1.00 85.94 86 PRO A N 1
ATOM 702 C CA . PRO A 1 86 ? -9.395 2.871 17.802 1.00 85.94 86 PRO A CA 1
ATOM 703 C C . PRO A 1 86 ? -9.925 3.725 16.649 1.00 85.94 86 PRO A C 1
ATOM 705 O O . PRO A 1 86 ? -11.018 3.493 16.123 1.00 85.94 86 PRO A O 1
ATOM 708 N N . THR A 1 87 ? -9.120 4.697 16.236 1.00 90.50 87 THR A N 1
ATOM 709 C CA . THR A 1 87 ? -9.374 5.467 15.024 1.00 90.50 87 THR A CA 1
ATOM 710 C C . THR A 1 87 ? -9.047 4.592 13.826 1.00 90.50 87 THR A C 1
ATOM 712 O O . THR A 1 87 ? -7.938 4.072 13.716 1.00 90.50 87 THR A O 1
ATOM 715 N N . MET A 1 88 ? -9.999 4.429 12.915 1.00 92.88 88 MET A N 1
ATOM 716 C CA . MET A 1 88 ? -9.746 3.737 11.655 1.00 92.88 88 MET A CA 1
ATOM 717 C C . MET A 1 88 ? -9.095 4.723 10.687 1.00 92.88 88 MET A C 1
ATOM 719 O O . MET A 1 88 ? -9.629 5.807 10.466 1.00 92.88 88 MET A O 1
ATOM 723 N N . VAL A 1 89 ? -7.943 4.368 10.127 1.00 95.06 89 VAL A N 1
ATOM 724 C CA . VAL A 1 89 ? -7.158 5.240 9.245 1.00 95.06 89 VAL A CA 1
ATOM 725 C C . VAL A 1 89 ? -6.970 4.563 7.896 1.00 95.06 89 VAL A C 1
ATOM 727 O O . VAL A 1 89 ? -6.423 3.467 7.830 1.00 95.06 89 VAL A O 1
ATOM 730 N N . ASP A 1 90 ? -7.408 5.227 6.831 1.00 96.38 90 ASP A N 1
ATOM 731 C CA . ASP A 1 90 ? -7.155 4.852 5.444 1.00 96.38 90 ASP A CA 1
ATOM 732 C C . ASP A 1 90 ? -5.751 5.329 5.035 1.00 96.38 90 ASP A C 1
ATOM 734 O O . ASP A 1 90 ? -5.460 6.525 5.025 1.00 96.38 90 ASP A O 1
ATOM 738 N N . CYS A 1 91 ? -4.888 4.382 4.676 1.00 97.56 91 CYS A N 1
ATOM 739 C CA . CYS A 1 91 ? -3.551 4.595 4.128 1.00 97.56 91 CYS A CA 1
ATOM 740 C C . CYS A 1 91 ? -3.563 4.233 2.641 1.00 97.56 91 CYS A C 1
ATOM 742 O O . CYS A 1 91 ? -3.688 3.057 2.296 1.00 97.56 91 CYS A O 1
ATOM 744 N N . SER A 1 92 ? -3.457 5.224 1.758 1.00 95.81 92 SER A N 1
ATOM 745 C CA . SER A 1 92 ? -3.553 5.020 0.310 1.00 95.81 92 SER A CA 1
ATOM 746 C C . SER A 1 92 ? -2.184 5.049 -0.362 1.00 95.81 92 SER A C 1
ATOM 748 O O . SER A 1 92 ? -1.420 6.008 -0.234 1.00 95.81 92 SER A O 1
ATOM 750 N N . TYR A 1 93 ? -1.896 3.985 -1.106 1.00 96.75 93 TYR A N 1
ATOM 751 C CA . TYR A 1 93 ? -0.645 3.751 -1.806 1.00 96.75 93 TYR A CA 1
ATOM 752 C C . TYR A 1 93 ? -0.840 3.802 -3.322 1.00 96.75 93 TYR A C 1
ATOM 754 O O . TYR A 1 93 ? -1.792 3.231 -3.860 1.00 96.75 93 TYR A O 1
ATOM 762 N N . PHE A 1 94 ? 0.123 4.403 -4.019 1.00 94.94 94 PHE A N 1
ATOM 763 C CA . PHE A 1 94 ? 0.323 4.182 -5.447 1.00 94.94 94 PHE A CA 1
ATOM 764 C C . PHE A 1 94 ? 1.325 3.065 -5.657 1.00 94.94 94 PHE A C 1
ATOM 766 O O . PHE A 1 94 ? 2.481 3.158 -5.243 1.00 94.94 94 PHE A O 1
ATOM 773 N N . ILE A 1 95 ? 0.878 2.020 -6.344 1.00 97.12 95 ILE A N 1
ATOM 774 C CA . ILE A 1 95 ? 1.710 0.877 -6.687 1.00 97.12 95 ILE A CA 1
ATOM 775 C C . ILE A 1 95 ? 2.146 1.016 -8.137 1.00 97.12 95 ILE A C 1
ATOM 777 O O . ILE A 1 95 ? 1.316 1.037 -9.045 1.00 97.12 95 ILE A O 1
ATOM 781 N N . THR A 1 96 ? 3.454 1.110 -8.349 1.00 96.31 96 THR A N 1
ATOM 782 C CA . THR A 1 96 ? 4.081 1.226 -9.672 1.00 96.31 96 THR A CA 1
ATOM 783 C C . THR A 1 96 ? 5.092 0.107 -9.875 1.00 96.31 96 THR A C 1
ATOM 785 O O . THR A 1 96 ? 5.744 -0.334 -8.929 1.00 96.31 96 THR A O 1
ATOM 788 N N . SER A 1 97 ? 5.233 -0.349 -11.115 1.00 96.50 97 SER A N 1
ATOM 789 C CA . SER A 1 97 ? 6.252 -1.317 -11.523 1.00 96.50 97 SER A CA 1
ATOM 790 C C . SER A 1 97 ? 7.382 -0.633 -12.279 1.00 96.50 97 SER A C 1
ATOM 792 O O . SER A 1 97 ? 7.145 0.324 -13.022 1.00 96.50 97 SER A O 1
ATOM 794 N N . TRP A 1 98 ? 8.587 -1.173 -12.145 1.00 95.00 98 TRP A N 1
ATOM 795 C CA . TRP A 1 98 ? 9.794 -0.610 -12.731 1.00 95.00 98 TRP A CA 1
ATOM 796 C C . TRP A 1 98 ? 10.637 -1.703 -13.363 1.00 95.00 98 TRP A C 1
ATOM 798 O O . TRP A 1 98 ? 11.005 -2.662 -12.690 1.00 95.00 98 TRP A O 1
ATOM 808 N N . PHE A 1 99 ? 10.988 -1.527 -14.633 1.00 93.56 99 PHE A N 1
ATOM 809 C CA . PHE A 1 99 ? 11.909 -2.404 -15.352 1.00 93.56 99 PHE A CA 1
ATOM 810 C C . PHE A 1 99 ? 13.089 -1.610 -15.906 1.00 93.56 99 PHE A C 1
ATOM 812 O O . PHE A 1 99 ? 13.013 -0.395 -16.110 1.00 93.56 99 PHE A O 1
ATOM 819 N N . ALA A 1 100 ? 14.220 -2.290 -16.095 1.00 90.75 100 ALA A N 1
ATOM 820 C CA . ALA A 1 100 ? 15.369 -1.677 -16.738 1.00 90.75 100 ALA A CA 1
ATOM 821 C C . ALA A 1 100 ? 14.993 -1.298 -18.179 1.00 90.75 100 ALA A C 1
ATOM 823 O O . ALA A 1 100 ? 14.402 -2.095 -18.905 1.00 90.75 100 ALA A O 1
ATOM 824 N N . LYS A 1 101 ? 15.350 -0.083 -18.603 1.00 89.25 101 LYS A N 1
ATOM 825 C CA . LYS A 1 101 ? 15.090 0.433 -19.959 1.00 89.25 101 LYS A CA 1
ATOM 826 C C . LYS A 1 101 ? 16.111 -0.113 -20.964 1.00 89.25 101 LYS A C 1
ATOM 828 O O . LYS A 1 101 ? 16.736 0.641 -21.699 1.00 89.25 101 LYS A O 1
ATOM 833 N N . THR A 1 102 ? 16.353 -1.419 -20.912 1.00 84.81 102 THR A N 1
ATOM 834 C CA . THR A 1 102 ? 17.346 -2.125 -21.735 1.00 84.81 102 THR A CA 1
ATOM 835 C C . THR A 1 102 ? 16.742 -2.729 -22.996 1.00 84.81 102 THR A C 1
ATOM 837 O O . THR A 1 102 ? 17.479 -3.085 -23.908 1.00 84.81 102 THR A O 1
ATOM 840 N N . SER A 1 103 ? 15.418 -2.859 -23.046 1.00 80.75 103 SER A N 1
ATOM 841 C CA . SER A 1 103 ? 14.664 -3.424 -24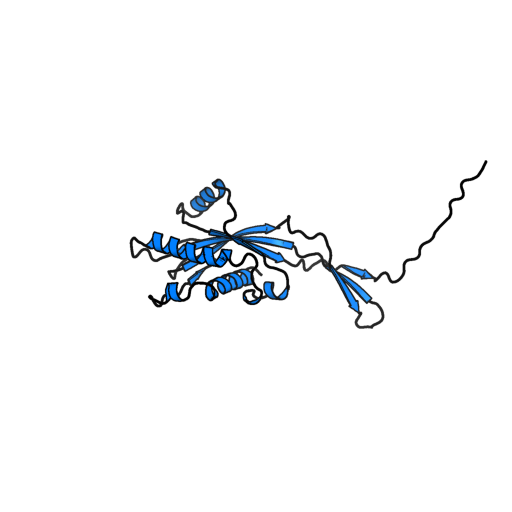.163 1.00 80.75 103 SER A CA 1
ATOM 842 C C . SER A 1 103 ? 13.373 -2.640 -24.381 1.00 80.75 103 SER A C 1
ATOM 844 O O . SER A 1 103 ? 12.801 -2.122 -23.425 1.00 80.75 103 SER A O 1
ATOM 846 N N . ASP A 1 104 ? 12.892 -2.572 -25.624 1.00 88.62 104 ASP A N 1
ATOM 847 C CA . ASP A 1 104 ? 11.692 -1.796 -25.983 1.00 88.62 104 ASP A CA 1
ATOM 848 C C . ASP A 1 104 ? 10.391 -2.349 -25.374 1.00 88.62 104 ASP A C 1
ATOM 850 O O . ASP A 1 104 ? 9.374 -1.659 -25.344 1.00 88.62 104 ASP A O 1
ATOM 854 N N . ASP A 1 105 ? 10.419 -3.581 -24.861 1.00 88.94 105 ASP A N 1
ATOM 855 C CA . ASP A 1 105 ? 9.279 -4.255 -24.239 1.00 88.94 105 ASP A CA 1
ATOM 856 C C . ASP A 1 105 ? 9.120 -3.952 -22.734 1.00 88.94 105 ASP A C 1
ATOM 858 O O . ASP A 1 105 ? 8.226 -4.504 -22.085 1.00 88.94 105 ASP A O 1
ATOM 862 N N . PHE A 1 106 ? 9.952 -3.071 -22.157 1.00 90.12 106 PHE A N 1
ATOM 863 C CA . PHE A 1 106 ? 9.856 -2.703 -20.739 1.00 90.12 106 PHE A CA 1
ATOM 864 C C . PHE A 1 106 ? 8.452 -2.207 -20.321 1.00 90.12 106 PHE A C 1
ATOM 866 O O . PHE A 1 106 ? 8.020 -2.587 -19.230 1.00 90.12 106 PHE A O 1
ATOM 873 N N . PRO A 1 107 ? 7.681 -1.440 -21.130 1.00 92.88 107 PRO A N 1
ATOM 874 C CA . PRO A 1 107 ? 6.330 -1.027 -20.743 1.00 92.88 107 PRO A CA 1
ATOM 875 C C . PRO A 1 107 ? 5.364 -2.214 -20.636 1.00 92.88 107 PRO A C 1
ATOM 877 O O . PRO A 1 107 ? 4.509 -2.258 -19.755 1.00 92.88 107 PRO A O 1
ATOM 880 N N . GLN A 1 108 ? 5.498 -3.204 -21.520 1.00 94.19 108 GLN A N 1
ATOM 881 C CA . GLN A 1 108 ? 4.693 -4.421 -21.490 1.00 94.19 108 GLN A CA 1
ATOM 882 C C . GLN A 1 108 ? 5.043 -5.262 -20.262 1.00 94.19 108 GLN A C 1
ATOM 884 O O . GLN A 1 108 ? 4.134 -5.769 -19.608 1.00 94.19 108 GLN A O 1
ATOM 889 N N . GLN A 1 109 ? 6.328 -5.363 -19.911 1.00 93.00 109 GLN A N 1
ATOM 890 C CA . GLN A 1 109 ? 6.776 -6.045 -18.693 1.00 93.00 109 GLN A CA 1
ATOM 891 C C . GLN A 1 109 ? 6.259 -5.342 -17.424 1.00 93.00 109 GLN A C 1
ATOM 893 O O . GLN A 1 109 ? 5.801 -6.008 -16.494 1.00 93.00 109 GLN A O 1
ATOM 898 N N . GLU A 1 110 ? 6.253 -4.003 -17.406 1.00 94.56 110 GLU A N 1
ATOM 899 C CA . GLU A 1 110 ? 5.632 -3.200 -16.344 1.00 94.56 110 GLU A CA 1
ATOM 900 C C . GLU A 1 110 ? 4.140 -3.534 -16.192 1.00 94.56 110 GLU A C 1
ATOM 902 O O . GLU A 1 110 ? 3.684 -3.894 -15.105 1.00 94.56 110 GLU A O 1
ATOM 907 N N . HIS A 1 111 ? 3.380 -3.507 -17.289 1.00 95.81 111 HIS A N 1
ATOM 908 C CA . HIS A 1 111 ? 1.953 -3.839 -17.262 1.00 95.81 111 HIS A CA 1
ATOM 909 C C . HIS A 1 111 ? 1.677 -5.287 -16.841 1.00 95.81 111 HIS A C 1
ATOM 911 O O . HIS A 1 111 ? 0.732 -5.531 -16.093 1.00 95.81 111 HIS A O 1
ATOM 917 N N . GLN A 1 112 ? 2.490 -6.246 -17.293 1.00 94.25 112 GLN A N 1
ATOM 918 C CA . GLN A 1 112 ? 2.374 -7.649 -16.887 1.00 94.25 112 GLN A CA 1
ATOM 919 C C . GLN A 1 112 ? 2.571 -7.800 -15.377 1.00 94.25 112 GLN A C 1
ATOM 921 O O . GLN A 1 112 ? 1.745 -8.428 -14.714 1.00 94.25 112 GLN A O 1
ATOM 926 N N . LEU A 1 113 ? 3.604 -7.158 -14.822 1.00 94.75 113 LEU A N 1
ATOM 927 C CA . LEU A 1 113 ? 3.877 -7.213 -13.390 1.00 94.75 113 LEU A CA 1
ATOM 928 C C . LEU A 1 113 ? 2.747 -6.565 -12.580 1.00 94.75 113 LEU A C 1
ATOM 930 O O . LEU A 1 113 ? 2.281 -7.155 -11.607 1.00 94.75 113 LEU A O 1
ATOM 934 N N . LEU A 1 114 ? 2.257 -5.392 -12.996 1.00 96.81 114 LEU A N 1
ATOM 935 C CA . LEU A 1 114 ? 1.096 -4.765 -12.354 1.00 96.81 114 LEU A CA 1
ATOM 936 C C . LEU A 1 114 ? -0.155 -5.645 -12.440 1.00 96.81 114 LEU A C 1
ATOM 938 O O . LEU A 1 114 ? -0.916 -5.704 -11.479 1.00 96.81 114 LEU A O 1
ATOM 942 N N . GLY A 1 115 ? -0.359 -6.354 -13.552 1.00 96.62 115 GLY A N 1
ATOM 943 C CA . GLY A 1 115 ? -1.464 -7.295 -13.715 1.00 96.62 115 GLY A CA 1
ATOM 944 C C . GLY A 1 115 ? -1.425 -8.438 -12.699 1.00 96.62 115 GLY A C 1
ATOM 945 O O . GLY A 1 115 ? -2.452 -8.757 -12.100 1.00 96.62 115 GLY A O 1
ATOM 946 N N . GLU A 1 116 ? -0.251 -9.022 -12.455 1.00 96.00 116 GLU A N 1
ATOM 947 C CA . GLU A 1 116 ? -0.086 -10.072 -11.441 1.00 96.00 116 GLU A CA 1
ATOM 948 C C . GLU A 1 116 ? -0.268 -9.534 -10.019 1.00 96.00 116 GLU A C 1
ATOM 950 O O . GLU A 1 116 ? -1.000 -10.125 -9.224 1.00 96.00 116 GLU A O 1
ATOM 955 N N . VAL A 1 117 ? 0.296 -8.362 -9.717 1.00 96.81 117 VAL A N 1
ATOM 956 C CA . VAL A 1 117 ? 0.095 -7.700 -8.420 1.00 96.81 117 VAL A CA 1
ATOM 957 C C . VAL A 1 117 ? -1.381 -7.403 -8.178 1.00 96.81 117 VAL A C 1
ATOM 959 O O . VAL A 1 117 ? -1.898 -7.686 -7.101 1.00 96.81 117 VAL A O 1
ATOM 962 N N . MET A 1 118 ? -2.091 -6.890 -9.182 1.00 97.25 118 MET A N 1
ATOM 963 C CA . MET A 1 118 ? -3.524 -6.619 -9.091 1.00 97.25 118 MET A CA 1
ATOM 964 C C . MET A 1 118 ? -4.315 -7.885 -8.738 1.00 97.25 118 MET A C 1
ATOM 966 O O . MET A 1 118 ? -5.163 -7.841 -7.848 1.00 97.25 118 MET A O 1
ATOM 970 N N . LYS A 1 119 ? -4.022 -9.026 -9.382 1.00 96.38 119 LYS A N 1
ATOM 971 C CA . LYS A 1 119 ? -4.666 -10.313 -9.061 1.00 96.38 119 LYS A CA 1
ATOM 972 C C . LYS A 1 119 ? -4.404 -10.740 -7.618 1.00 96.38 119 LYS A C 1
ATOM 974 O O . LYS A 1 119 ? -5.324 -11.223 -6.964 1.00 96.38 119 LYS A O 1
ATOM 979 N N . VAL A 1 120 ? -3.177 -10.560 -7.123 1.00 95.94 120 VAL A N 1
ATOM 980 C CA . VAL A 1 120 ? -2.823 -10.855 -5.727 1.00 95.94 120 VAL A CA 1
ATOM 981 C C . VAL A 1 120 ? -3.624 -9.970 -4.775 1.00 95.94 120 VAL A C 1
ATOM 983 O O . VAL A 1 120 ? -4.323 -10.492 -3.914 1.00 95.94 120 VAL A O 1
ATOM 986 N N . LEU A 1 121 ? -3.589 -8.648 -4.950 1.00 96.50 121 LEU A N 1
ATOM 987 C CA . LEU A 1 121 ? -4.241 -7.706 -4.033 1.00 96.50 121 LEU A CA 1
ATOM 988 C C . LEU A 1 121 ? -5.764 -7.884 -3.986 1.00 96.50 121 LEU A C 1
ATOM 990 O O . LEU A 1 121 ? -6.358 -7.805 -2.916 1.00 96.50 121 LEU A O 1
ATOM 994 N N . LEU A 1 122 ? -6.401 -8.186 -5.122 1.00 96.31 122 LEU A N 1
ATOM 995 C CA . LEU A 1 122 ? -7.846 -8.434 -5.181 1.00 96.31 122 LEU A CA 1
ATOM 996 C C . LEU A 1 122 ? -8.288 -9.690 -4.409 1.00 96.31 122 LEU A C 1
ATOM 998 O O . LEU A 1 122 ? -9.458 -9.787 -4.043 1.00 96.31 122 LEU A O 1
ATOM 1002 N N . ARG A 1 123 ? -7.385 -10.643 -4.134 1.00 96.00 123 ARG A N 1
ATOM 1003 C CA . ARG A 1 123 ? -7.690 -11.829 -3.311 1.00 96.00 123 ARG A CA 1
ATOM 1004 C C . ARG A 1 123 ? -7.776 -11.519 -1.816 1.00 96.00 123 ARG A C 1
ATOM 1006 O O . ARG A 1 123 ? -8.320 -12.337 -1.080 1.00 96.00 123 ARG A O 1
ATOM 1013 N N . PHE A 1 124 ? -7.262 -10.370 -1.376 1.00 95.62 124 PHE A N 1
ATOM 1014 C CA . PHE A 1 124 ? -7.141 -10.010 0.037 1.00 95.62 124 PHE A CA 1
ATOM 1015 C C . PHE A 1 124 ? -7.878 -8.698 0.347 1.00 95.62 124 PHE A C 1
ATOM 1017 O O . PHE A 1 124 ? -7.238 -7.677 0.591 1.00 95.62 124 PHE A O 1
ATOM 1024 N N . PRO A 1 125 ? -9.227 -8.696 0.364 1.00 94.31 125 PRO A N 1
ATOM 1025 C CA . PRO A 1 125 ? -10.007 -7.544 0.839 1.00 94.31 125 PRO A CA 1
ATOM 1026 C C . PRO A 1 125 ? -9.828 -7.288 2.349 1.00 94.31 125 PRO A C 1
ATOM 1028 O O . PRO A 1 125 ? -10.143 -6.215 2.858 1.00 94.31 125 PRO A O 1
ATOM 1031 N N . GLU A 1 126 ? -9.308 -8.276 3.070 1.00 96.06 126 GLU A N 1
ATOM 1032 C CA . GLU A 1 126 ? -8.787 -8.169 4.426 1.00 96.06 126 GLU A CA 1
ATOM 1033 C C . GLU A 1 126 ? -7.413 -8.832 4.434 1.00 96.06 126 GLU A C 1
ATOM 1035 O O . GLU A 1 126 ? -7.237 -9.870 3.792 1.00 96.06 126 GLU A O 1
ATOM 1040 N N . ILE A 1 127 ? -6.439 -8.218 5.106 1.00 96.50 127 ILE A N 1
ATOM 1041 C CA . ILE A 1 127 ? -5.082 -8.745 5.215 1.00 96.50 127 ILE A CA 1
ATOM 1042 C C . ILE A 1 127 ? -5.068 -9.836 6.296 1.00 96.50 127 ILE A C 1
ATOM 1044 O O . ILE A 1 127 ? -5.287 -9.520 7.466 1.00 96.50 127 ILE A O 1
ATOM 1048 N N . PRO A 1 128 ? -4.769 -11.100 5.940 1.00 96.06 128 PRO A N 1
ATOM 1049 C CA . PRO A 1 128 ? -4.663 -12.183 6.910 1.00 96.06 128 PRO A CA 1
ATOM 1050 C C . PRO A 1 128 ? -3.616 -11.914 7.995 1.00 96.06 128 PRO A C 1
ATOM 1052 O O . PRO A 1 128 ? -2.518 -11.437 7.702 1.00 96.06 128 PRO A O 1
ATOM 1055 N N . GLU A 1 129 ? -3.907 -12.335 9.226 1.00 95.06 129 GLU A N 1
ATOM 1056 C CA . GLU A 1 129 ? -3.036 -12.145 10.396 1.00 95.06 129 GLU A CA 1
ATOM 1057 C C . GLU A 1 129 ? -1.610 -12.686 10.188 1.00 95.06 129 GLU A C 1
ATOM 1059 O O . GLU A 1 129 ? -0.634 -12.081 10.627 1.00 95.06 129 GLU A O 1
ATOM 1064 N N . GLN A 1 130 ? -1.462 -13.792 9.447 1.00 95.31 130 GLN A N 1
ATOM 1065 C CA . GLN A 1 130 ? -0.154 -14.378 9.124 1.00 95.31 130 GLN A CA 1
ATOM 1066 C C . GLN A 1 130 ? 0.769 -13.432 8.338 1.00 95.31 130 GLN A C 1
ATOM 1068 O O . GLN A 1 130 ? 1.987 -13.615 8.345 1.00 95.31 130 GLN A O 1
ATOM 1073 N N . TYR A 1 131 ? 0.201 -12.432 7.658 1.00 96.94 131 TYR A N 1
ATOM 1074 C CA . TYR A 1 131 ? 0.961 -11.429 6.926 1.00 96.94 131 TYR A CA 1
ATOM 1075 C C . TYR A 1 131 ? 1.213 -10.151 7.727 1.00 96.94 131 TYR A C 1
ATOM 1077 O O . TYR A 1 131 ? 2.153 -9.418 7.399 1.00 96.94 131 TYR A O 1
ATOM 1085 N N . LEU A 1 132 ? 0.428 -9.903 8.779 1.00 96.75 132 LEU A N 1
ATOM 1086 C CA . LEU A 1 132 ? 0.552 -8.726 9.633 1.00 96.75 132 LEU A CA 1
ATOM 1087 C C . LEU A 1 132 ? 1.827 -8.769 10.482 1.00 96.75 132 LEU A C 1
ATOM 1089 O O . LEU A 1 132 ? 2.294 -9.824 10.913 1.00 96.75 132 LEU A O 1
ATOM 1093 N N . HIS A 1 133 ? 2.381 -7.587 10.740 1.00 95.81 133 HIS A N 1
ATOM 1094 C CA . HIS A 1 133 ? 3.590 -7.390 11.534 1.00 95.81 133 HIS A CA 1
ATOM 1095 C C . HIS A 1 133 ? 3.368 -6.416 12.693 1.00 95.81 133 HIS A C 1
ATOM 1097 O O . HIS A 1 133 ? 2.522 -5.523 12.617 1.00 95.81 133 HIS A O 1
ATOM 1103 N N . GLY A 1 134 ? 4.191 -6.573 13.736 1.00 94.00 134 GLY A N 1
ATOM 1104 C CA . GLY A 1 134 ? 4.302 -5.644 14.863 1.00 94.00 134 GLY A CA 1
ATOM 1105 C C . GLY A 1 134 ? 2.947 -5.265 15.453 1.00 94.00 134 GLY A C 1
ATOM 1106 O O . GLY A 1 134 ? 2.084 -6.123 15.647 1.00 94.00 134 GLY A O 1
ATOM 1107 N N . SER A 1 135 ? 2.737 -3.961 15.640 1.00 91.44 135 SER A N 1
ATOM 1108 C CA . SER A 1 135 ? 1.525 -3.432 16.270 1.00 91.44 135 SER A CA 1
ATOM 1109 C C . SER A 1 135 ? 0.235 -3.816 15.537 1.00 91.44 135 SER A C 1
ATOM 1111 O O . SER A 1 135 ? -0.810 -3.913 16.161 1.00 91.44 135 SER A O 1
ATOM 1113 N N . LEU A 1 136 ? 0.266 -4.037 14.216 1.00 92.75 136 LEU A N 1
ATOM 1114 C CA . LEU A 1 136 ? -0.942 -4.404 13.461 1.00 92.75 136 LEU A CA 1
ATOM 1115 C C . LEU A 1 136 ? -1.407 -5.830 13.753 1.00 92.75 136 LEU A C 1
ATOM 1117 O O . LEU A 1 136 ? -2.596 -6.109 13.662 1.00 92.75 136 LEU A O 1
ATOM 1121 N N . LYS A 1 137 ? -0.473 -6.720 14.099 1.00 92.75 137 LYS A N 1
ATOM 1122 C CA . LYS A 1 137 ? -0.787 -8.091 14.500 1.00 92.75 137 LYS A CA 1
ATOM 1123 C C . LYS A 1 137 ? -1.281 -8.153 15.946 1.00 92.75 137 LYS A C 1
ATOM 1125 O O . LYS A 1 137 ? -2.193 -8.906 16.252 1.00 92.75 137 LYS A O 1
ATOM 1130 N N . GLU A 1 138 ? -0.692 -7.344 16.822 1.00 89.38 138 GLU A N 1
ATOM 1131 C CA . GLU A 1 138 ? -1.009 -7.317 18.257 1.00 89.38 138 GLU A CA 1
ATOM 1132 C C . GLU A 1 138 ? -2.413 -6.781 18.565 1.00 89.38 138 GLU A C 1
ATOM 1134 O O . GLU A 1 138 ? -2.987 -7.132 19.592 1.00 89.38 138 GLU A O 1
ATOM 1139 N N . LEU A 1 139 ? -2.970 -5.940 17.688 1.00 83.44 139 LEU A N 1
ATOM 1140 C CA . LEU A 1 139 ? -4.275 -5.314 17.905 1.00 83.44 139 LEU A CA 1
ATOM 1141 C C . LEU A 1 139 ? -5.468 -6.263 17.749 1.00 83.44 139 LEU A C 1
ATOM 1143 O O . LEU A 1 139 ? -6.555 -5.882 18.172 1.00 83.44 139 LEU A O 1
ATOM 1147 N N . ASP A 1 140 ? -5.282 -7.443 17.146 1.00 83.06 140 ASP A N 1
ATOM 1148 C CA . ASP A 1 140 ? -6.343 -8.434 16.883 1.00 83.06 140 ASP A CA 1
ATOM 1149 C C . ASP A 1 140 ? -7.619 -7.814 16.271 1.00 83.06 140 ASP A C 1
ATOM 1151 O O . ASP A 1 140 ? -8.761 -8.119 16.617 1.00 83.06 140 ASP A O 1
ATOM 1155 N N . LEU A 1 141 ? -7.415 -6.854 15.368 1.00 88.12 141 LEU A N 1
ATOM 1156 C CA . LEU A 1 141 ? -8.473 -6.131 14.678 1.00 88.12 141 LEU A CA 1
ATOM 1157 C C . LEU A 1 141 ? -8.274 -6.244 13.164 1.00 88.12 141 LEU A C 1
ATOM 1159 O O . LEU A 1 141 ? -7.139 -6.186 12.684 1.00 88.12 141 LEU A O 1
ATOM 1163 N N . PRO A 1 142 ? -9.366 -6.357 12.388 1.00 91.00 142 PRO A N 1
ATOM 1164 C CA . PRO A 1 142 ? -9.282 -6.592 10.954 1.00 91.00 142 PRO A CA 1
ATOM 1165 C C . PRO A 1 142 ? -8.638 -5.406 10.233 1.00 91.00 142 PRO A C 1
ATOM 1167 O O . PRO A 1 142 ? -9.145 -4.279 10.280 1.00 91.00 142 PRO A O 1
ATOM 1170 N N . VAL A 1 143 ? -7.555 -5.686 9.509 1.00 95.75 143 VAL A N 1
ATOM 1171 C CA . VAL A 1 143 ? -6.905 -4.740 8.599 1.00 95.75 143 VAL A CA 1
ATOM 1172 C C . VAL A 1 143 ? -7.506 -4.924 7.212 1.00 95.75 143 VAL A C 1
ATOM 1174 O O . VAL A 1 143 ? -7.226 -5.900 6.517 1.00 95.75 143 VAL A O 1
ATOM 1177 N N . ARG A 1 144 ? -8.366 -3.989 6.809 1.00 95.62 144 ARG A N 1
ATOM 1178 C CA . ARG A 1 144 ? -9.101 -4.077 5.540 1.00 95.62 144 ARG A CA 1
ATOM 1179 C C . ARG A 1 144 ? -8.317 -3.438 4.415 1.00 95.62 144 ARG A C 1
ATOM 1181 O O . ARG A 1 144 ? -7.581 -2.484 4.635 1.00 95.62 144 ARG A O 1
ATOM 1188 N N . ALA A 1 145 ? -8.516 -3.929 3.205 1.00 96.19 145 ALA A N 1
ATOM 1189 C CA . ALA A 1 145 ? -7.869 -3.405 2.023 1.00 96.19 145 ALA A CA 1
ATOM 1190 C C . ALA A 1 145 ? -8.851 -3.259 0.861 1.00 96.19 145 ALA A C 1
ATOM 1192 O O . ALA A 1 145 ? -9.776 -4.048 0.680 1.00 96.19 145 ALA A O 1
ATOM 1193 N N . ALA A 1 146 ? -8.632 -2.232 0.050 1.00 94.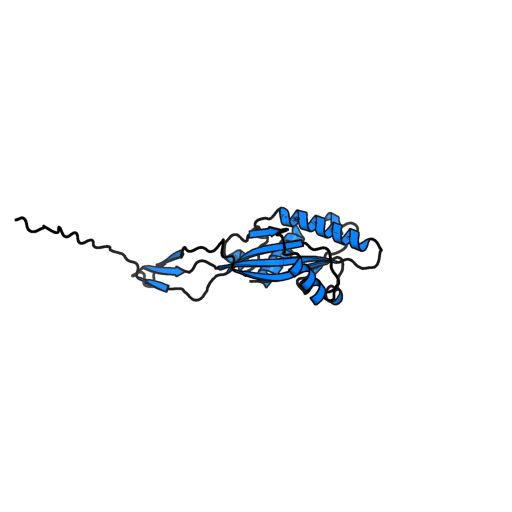88 146 ALA A N 1
ATOM 1194 C CA . ALA A 1 146 ? -9.390 -1.972 -1.158 1.00 94.88 146 ALA A CA 1
ATOM 1195 C C . ALA A 1 146 ? -8.432 -1.613 -2.295 1.00 94.88 146 ALA A C 1
ATOM 1197 O O . ALA A 1 146 ? -7.732 -0.601 -2.249 1.00 94.88 146 ALA A O 1
ATOM 1198 N N . CYS A 1 147 ? -8.423 -2.442 -3.335 1.00 92.81 147 CYS A N 1
ATOM 1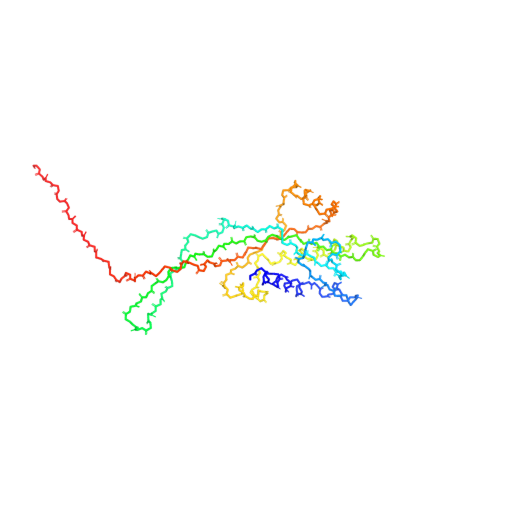199 C CA . CYS A 1 147 ? -7.670 -2.195 -4.559 1.00 92.81 147 CYS A CA 1
ATOM 1200 C C . CYS A 1 147 ? -8.558 -1.497 -5.599 1.00 92.81 147 CYS A C 1
ATOM 1202 O O . CYS A 1 147 ? -9.763 -1.742 -5.654 1.00 92.81 147 CYS A O 1
ATOM 1204 N N . LEU A 1 148 ? -7.954 -0.657 -6.443 1.00 90.00 148 LEU A N 1
ATOM 1205 C CA . LEU A 1 148 ? -8.592 0.010 -7.584 1.00 90.00 148 LEU A CA 1
ATOM 1206 C C . LEU A 1 148 ? -9.681 1.028 -7.207 1.00 90.00 148 LEU A C 1
ATOM 1208 O O . LEU A 1 148 ? -10.573 1.308 -8.011 1.00 90.00 148 LEU A O 1
ATOM 1212 N N . ARG A 1 149 ? -9.615 1.617 -6.004 1.00 86.06 149 ARG A N 1
ATOM 1213 C CA . ARG A 1 149 ? -10.523 2.715 -5.644 1.00 86.06 149 ARG A CA 1
ATOM 1214 C C . ARG A 1 149 ? -10.341 3.889 -6.623 1.00 86.06 149 ARG A C 1
ATOM 1216 O O .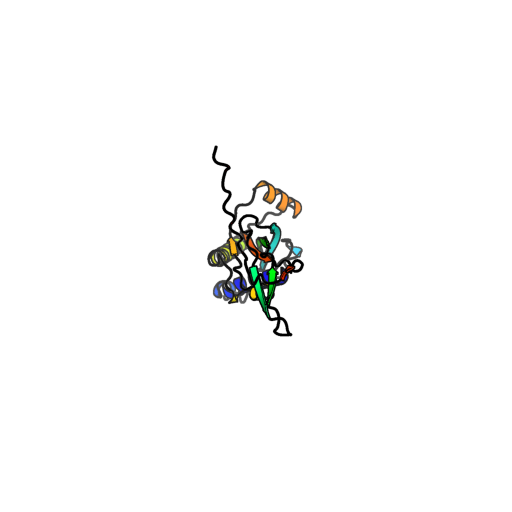 ARG A 1 149 ? -9.195 4.287 -6.859 1.00 86.06 149 ARG A O 1
ATOM 1223 N N . PRO A 1 150 ? -11.432 4.457 -7.174 1.00 81.94 150 PRO A N 1
ATOM 1224 C CA . PRO A 1 150 ? -11.346 5.581 -8.097 1.00 81.94 150 PRO A CA 1
ATOM 1225 C C . PRO A 1 150 ? -10.625 6.776 -7.477 1.00 81.94 150 PRO A C 1
ATOM 1227 O O . PRO A 1 150 ? -10.843 7.115 -6.316 1.00 81.94 150 PRO A O 1
ATOM 1230 N N . LEU A 1 151 ? -9.806 7.441 -8.286 1.00 79.44 151 LEU A N 1
ATOM 1231 C CA . LEU A 1 151 ? -9.170 8.709 -7.947 1.00 79.44 151 LEU A CA 1
ATOM 1232 C C . LEU A 1 151 ? -9.797 9.834 -8.767 1.00 79.44 151 LEU A C 1
ATOM 1234 O O . LEU A 1 151 ? -10.109 9.622 -9.944 1.00 79.44 151 LEU A O 1
ATOM 1238 N N . PRO A 1 152 ? -9.920 11.050 -8.214 1.00 73.75 152 PRO A N 1
ATOM 1239 C CA . PRO A 1 152 ? -10.230 12.221 -9.019 1.00 73.75 152 PRO A CA 1
ATOM 1240 C C . PRO A 1 152 ? -9.153 12.426 -10.094 1.00 73.75 152 PRO A C 1
ATOM 1242 O O . PRO A 1 152 ? -7.973 12.582 -9.784 1.00 73.75 152 PRO A O 1
ATOM 1245 N N . THR A 1 153 ? -9.540 12.467 -11.367 1.00 66.69 153 THR A N 1
ATOM 1246 C CA . THR A 1 153 ? -8.598 12.556 -12.499 1.00 66.69 153 THR A CA 1
ATOM 1247 C C . THR A 1 153 ? -7.722 13.813 -12.460 1.00 66.69 153 THR A C 1
ATOM 1249 O O . THR A 1 153 ? -6.550 13.748 -12.828 1.00 66.69 153 THR A O 1
ATOM 1252 N N . GLN A 1 154 ? -8.252 14.933 -11.955 1.00 68.12 154 GLN A N 1
ATOM 1253 C CA . GLN A 1 154 ? -7.506 16.185 -11.763 1.00 68.12 154 GLN A CA 1
ATOM 1254 C C . GLN A 1 154 ? -6.337 16.013 -10.781 1.00 68.12 154 GLN A C 1
ATOM 1256 O O . GLN A 1 154 ? -5.211 16.379 -11.111 1.00 68.12 154 GLN A O 1
ATOM 1261 N N . SER A 1 155 ? -6.569 15.346 -9.644 1.00 77.69 155 SER A N 1
ATOM 1262 C CA . SER A 1 155 ? -5.511 15.086 -8.655 1.00 77.69 155 SER A CA 1
ATOM 1263 C C . SER A 1 155 ? -4.374 14.218 -9.198 1.00 77.69 155 SER A C 1
ATOM 1265 O O . SER A 1 155 ? -3.223 14.396 -8.809 1.00 77.69 155 SER A O 1
ATOM 1267 N N . LEU A 1 156 ? -4.662 13.315 -10.143 1.00 82.06 156 LEU A N 1
ATOM 1268 C CA . LEU A 1 156 ? -3.640 12.453 -10.733 1.00 82.06 156 LEU A CA 1
ATOM 1269 C C . LEU A 1 156 ? -2.737 13.218 -11.712 1.00 82.06 156 LEU A C 1
ATOM 1271 O O . LEU A 1 156 ? -1.530 12.987 -11.750 1.00 82.06 156 LEU A O 1
ATOM 1275 N N . GLY A 1 157 ? -3.312 14.136 -12.494 1.00 84.62 157 GLY A N 1
ATOM 1276 C CA . GLY A 1 157 ? -2.549 15.000 -13.395 1.00 84.62 157 GLY A CA 1
ATOM 1277 C C . GLY A 1 157 ? -1.590 15.913 -12.632 1.00 84.62 157 GLY A C 1
ATOM 1278 O O . GLY A 1 157 ? -0.402 15.949 -12.947 1.00 84.62 157 GLY A O 1
ATOM 1279 N N . GLU A 1 158 ? -2.087 16.593 -11.598 1.00 86.50 158 GLU A N 1
ATOM 1280 C CA . GLU A 1 158 ? -1.282 17.455 -10.722 1.00 86.50 158 GLU A CA 1
ATOM 1281 C C . GLU A 1 158 ? -0.169 16.676 -10.018 1.00 86.50 158 GLU A C 1
ATOM 1283 O O . GLU A 1 158 ? 0.980 17.118 -10.011 1.00 86.50 158 GLU A O 1
ATOM 1288 N N . PHE A 1 159 ? -0.486 15.482 -9.506 1.00 85.00 159 PHE A N 1
ATOM 1289 C CA . PHE A 1 159 ? 0.497 14.592 -8.899 1.00 85.00 159 PHE A CA 1
ATOM 1290 C C . PHE A 1 159 ? 1.652 14.287 -9.859 1.00 85.00 159 PHE A C 1
ATOM 1292 O O . PHE A 1 159 ? 2.817 14.496 -9.522 1.00 85.00 159 PHE A O 1
ATOM 1299 N N . TRP A 1 160 ? 1.352 13.851 -11.086 1.00 86.25 160 TRP A N 1
ATOM 1300 C CA . TRP A 1 160 ? 2.404 13.538 -12.051 1.00 86.25 160 TRP A CA 1
ATOM 1301 C C . TRP A 1 160 ? 3.193 14.766 -12.494 1.00 86.25 160 TRP A 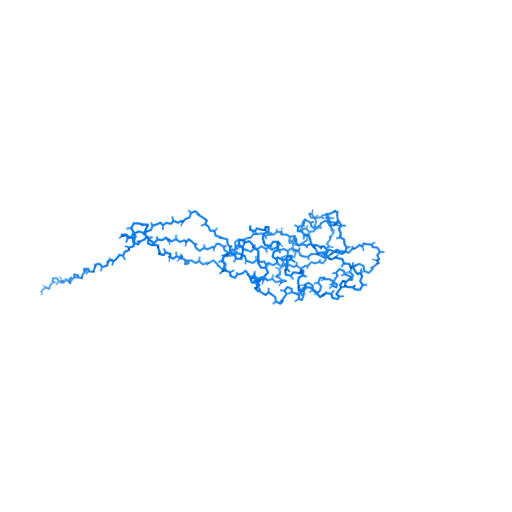C 1
ATOM 1303 O O . TRP A 1 160 ? 4.396 14.647 -12.713 1.00 86.25 160 TRP A O 1
ATOM 1313 N N . GLN A 1 161 ? 2.560 15.936 -12.603 1.00 89.25 161 GLN A N 1
ATOM 1314 C CA . GLN A 1 161 ? 3.266 17.187 -12.895 1.00 89.25 161 GLN A CA 1
ATOM 1315 C C . GLN A 1 161 ? 4.252 17.551 -11.780 1.00 89.25 161 GLN A C 1
ATOM 1317 O O . GLN A 1 161 ? 5.413 17.835 -12.072 1.00 89.25 161 GLN A O 1
ATOM 1322 N N . ALA A 1 162 ? 3.837 17.449 -10.513 1.00 86.81 162 ALA A N 1
ATOM 1323 C CA . ALA A 1 162 ? 4.717 17.665 -9.363 1.00 86.81 162 ALA A CA 1
ATOM 1324 C C . ALA A 1 162 ? 5.898 16.675 -9.333 1.00 86.81 162 ALA A C 1
ATOM 1326 O O . ALA A 1 162 ? 7.003 17.026 -8.929 1.00 86.81 162 ALA A O 1
ATOM 1327 N N . MET A 1 163 ? 5.684 15.463 -9.846 1.00 83.38 163 MET A N 1
ATOM 1328 C CA . MET A 1 163 ? 6.676 14.391 -9.978 1.00 83.38 163 MET A CA 1
ATOM 1329 C C . MET A 1 163 ? 7.548 14.495 -11.248 1.00 83.38 163 MET A C 1
ATOM 1331 O O . MET A 1 163 ? 8.178 13.521 -11.665 1.00 83.38 163 MET A O 1
ATOM 1335 N N . GLY A 1 164 ? 7.579 15.659 -11.905 1.00 83.94 164 GLY A N 1
ATOM 1336 C CA . GLY A 1 164 ? 8.406 15.902 -13.091 1.00 83.94 164 GLY A CA 1
ATOM 1337 C C . GLY A 1 164 ? 7.767 15.488 -14.421 1.00 83.94 164 GLY A C 1
ATOM 1338 O O . GLY A 1 164 ? 8.474 15.310 -15.413 1.00 83.94 164 GLY A O 1
ATOM 1339 N N . GLY A 1 165 ? 6.443 15.316 -14.456 1.00 84.38 165 GLY A N 1
ATOM 1340 C CA . GLY A 1 165 ? 5.652 15.165 -15.681 1.00 84.38 165 GLY A CA 1
ATOM 1341 C C . GLY A 1 165 ? 5.791 13.815 -16.386 1.00 84.38 165 GLY A C 1
ATOM 1342 O O . GLY A 1 165 ? 5.588 13.737 -17.596 1.00 84.38 165 GLY A O 1
ATOM 1343 N N . LYS A 1 166 ? 6.155 12.749 -15.663 1.00 85.06 166 LYS A N 1
ATOM 1344 C CA . LYS A 1 166 ? 6.380 11.404 -16.223 1.00 85.06 166 LYS A CA 1
ATOM 1345 C C . LYS A 1 166 ? 5.315 10.422 -15.726 1.00 85.06 166 LYS A C 1
ATOM 1347 O O . LYS A 1 166 ? 5.588 9.668 -14.792 1.00 85.06 166 LYS A O 1
ATOM 1352 N N . PRO A 1 167 ? 4.103 10.427 -16.311 1.00 86.50 167 PRO A N 1
ATOM 1353 C CA . PRO A 1 167 ? 3.048 9.524 -15.880 1.00 86.50 167 PRO A CA 1
ATOM 1354 C C . PRO A 1 167 ? 3.435 8.062 -16.126 1.00 86.50 167 PRO A C 1
ATOM 1356 O O . PRO A 1 167 ? 4.023 7.725 -17.156 1.00 86.50 167 PRO A O 1
ATOM 1359 N N . LYS A 1 168 ? 3.067 7.190 -15.186 1.00 89.31 168 LYS A N 1
ATOM 1360 C CA . LYS A 1 168 ? 3.179 5.731 -15.304 1.00 89.31 168 LYS A CA 1
ATOM 1361 C C . LYS A 1 168 ? 1.838 5.077 -14.990 1.00 89.31 168 LYS A C 1
ATOM 1363 O O . LYS A 1 168 ? 1.020 5.637 -14.258 1.00 89.31 168 LYS A O 1
ATOM 1368 N N . ALA A 1 169 ? 1.637 3.871 -15.517 1.00 92.12 169 ALA A N 1
ATOM 1369 C CA . ALA A 1 169 ? 0.562 3.006 -15.050 1.00 92.12 169 ALA A CA 1
ATOM 1370 C C . ALA A 1 169 ? 0.755 2.711 -13.554 1.00 92.12 169 ALA A C 1
ATOM 1372 O O . ALA A 1 169 ? 1.880 2.483 -13.099 1.00 92.12 169 ALA A O 1
ATOM 1373 N N . MET A 1 170 ? -0.338 2.740 -12.795 1.00 93.50 170 MET A N 1
ATOM 1374 C CA . MET A 1 170 ? -0.311 2.512 -11.355 1.00 93.50 170 MET A CA 1
ATOM 1375 C C . MET A 1 170 ? -1.613 1.885 -10.863 1.00 93.50 170 MET A C 1
ATOM 1377 O O . MET A 1 170 ? -2.656 2.014 -11.507 1.00 93.50 170 MET A O 1
ATOM 1381 N N . LEU A 1 171 ? -1.539 1.212 -9.716 1.00 95.38 171 LEU A N 1
ATOM 1382 C CA . LEU A 1 171 ? -2.706 0.740 -8.977 1.00 95.38 171 LEU A CA 1
ATOM 1383 C C . LEU A 1 171 ? -2.881 1.603 -7.732 1.00 95.38 171 LEU A C 1
ATOM 1385 O O . LEU A 1 171 ? -1.924 1.818 -6.988 1.00 95.38 171 LEU A O 1
ATOM 1389 N N . ASN A 1 172 ? -4.112 2.045 -7.486 1.00 95.25 172 ASN A N 1
ATOM 1390 C CA . ASN A 1 172 ? -4.479 2.635 -6.207 1.00 95.25 172 ASN A CA 1
ATOM 1391 C C . ASN A 1 172 ? -4.824 1.526 -5.210 1.00 95.25 172 ASN A C 1
ATOM 1393 O O . ASN A 1 172 ? -5.641 0.653 -5.521 1.00 95.25 172 ASN A O 1
ATOM 1397 N N . TYR A 1 173 ? -4.228 1.560 -4.025 1.00 97.12 173 TYR A N 1
ATOM 1398 C CA . TYR A 1 173 ? -4.454 0.561 -2.989 1.00 97.12 173 TYR A CA 1
ATOM 1399 C C . TYR A 1 173 ? -4.579 1.223 -1.621 1.00 97.12 173 TYR A C 1
ATOM 1401 O O . TYR A 1 173 ? -3.620 1.797 -1.115 1.00 97.12 173 TYR A O 1
ATOM 1409 N N . THR A 1 174 ? -5.762 1.137 -1.022 1.00 97.31 174 THR A N 1
ATOM 1410 C CA . THR A 1 174 ? -6.042 1.708 0.298 1.00 97.31 174 THR A CA 1
ATOM 1411 C C . THR A 1 174 ? -6.097 0.597 1.332 1.00 97.31 174 THR A C 1
ATOM 1413 O O . THR A 1 174 ? -6.850 -0.360 1.160 1.00 97.31 174 THR A O 1
ATOM 1416 N N . VAL A 1 175 ? -5.343 0.743 2.419 1.00 97.56 175 VAL A N 1
ATOM 1417 C CA . VAL A 1 175 ? -5.400 -0.143 3.585 1.00 97.56 175 VAL A CA 1
ATOM 1418 C C . VAL A 1 175 ? -5.960 0.632 4.762 1.00 97.56 175 VAL A C 1
ATOM 1420 O O . VAL A 1 175 ? -5.417 1.670 5.126 1.00 97.56 175 VAL A O 1
ATOM 1423 N N . THR A 1 176 ? -7.025 0.126 5.367 1.00 97.06 176 THR A N 1
ATOM 1424 C CA . THR A 1 176 ? -7.602 0.696 6.578 1.00 97.06 176 THR A CA 1
ATOM 1425 C C . THR A 1 176 ? -7.034 -0.023 7.797 1.00 97.06 176 THR A C 1
ATOM 1427 O O . THR A 1 176 ? -7.319 -1.205 8.011 1.00 97.06 176 THR A O 1
ATOM 1430 N N . ILE A 1 177 ? -6.263 0.698 8.611 1.00 95.88 177 ILE A N 1
ATOM 1431 C CA . ILE A 1 177 ? -5.663 0.186 9.848 1.00 95.88 177 ILE A CA 1
ATOM 1432 C C . ILE A 1 177 ? -6.340 0.780 11.094 1.00 95.88 177 ILE A C 1
ATOM 1434 O O . ILE A 1 177 ? -6.748 1.944 11.075 1.00 95.88 177 ILE A O 1
ATOM 1438 N N . PRO A 1 178 ? -6.460 0.013 12.189 1.00 92.44 178 PRO A N 1
ATOM 1439 C CA . PRO A 1 178 ? -6.852 0.543 13.489 1.00 92.44 178 PRO A CA 1
ATOM 1440 C C . PRO A 1 178 ? -5.662 1.230 14.176 1.00 92.44 178 PRO A C 1
ATOM 1442 O O . PRO A 1 178 ? -4.568 0.673 14.252 1.00 92.44 178 PRO A O 1
ATOM 1445 N N . VAL A 1 179 ? -5.891 2.425 14.718 1.00 91.38 179 VAL A N 1
ATOM 1446 C CA . VAL A 1 179 ? -4.902 3.208 15.470 1.00 91.38 179 VAL A CA 1
ATOM 1447 C C . VAL A 1 179 ? -5.436 3.455 16.885 1.00 91.38 179 VAL A C 1
ATOM 1449 O O . VAL A 1 179 ? -6.416 4.190 17.041 1.00 91.38 179 VAL A O 1
ATOM 1452 N N . PRO A 1 180 ? -4.846 2.841 17.927 1.00 85.75 180 PRO A N 1
ATOM 1453 C CA . PRO A 1 180 ? -5.219 3.105 19.314 1.00 85.75 180 PRO A CA 1
ATOM 1454 C C . PRO A 1 180 ? -5.002 4.570 19.695 1.00 85.75 180 PRO A C 1
ATOM 1456 O O . PRO A 1 180 ? -4.079 5.219 19.207 1.00 85.75 180 PRO A O 1
ATOM 1459 N N . ILE A 1 181 ? -5.833 5.076 20.604 1.00 81.62 181 ILE A N 1
ATOM 1460 C CA . ILE A 1 181 ? -5.661 6.399 21.208 1.00 81.62 181 ILE A CA 1
ATOM 1461 C C . ILE A 1 181 ? -5.171 6.167 22.640 1.00 81.62 181 ILE A C 1
ATOM 1463 O O . ILE A 1 181 ? -5.971 5.819 23.507 1.00 81.62 181 ILE A O 1
ATOM 1467 N N . GLU A 1 182 ? -3.865 6.313 22.873 1.00 65.94 182 GLU A N 1
ATOM 1468 C CA . GLU A 1 182 ? -3.203 5.901 24.127 1.00 65.94 182 GLU A CA 1
ATOM 1469 C C . GLU A 1 182 ? -3.556 6.771 25.360 1.00 65.94 182 GLU A C 1
ATOM 1471 O O . GLU A 1 182 ? -3.314 6.353 26.484 1.00 65.94 182 GLU A O 1
ATOM 1476 N N . ASP A 1 183 ? -4.237 7.916 25.200 1.00 54.84 183 ASP A N 1
ATOM 1477 C CA . ASP A 1 183 ? -4.311 8.951 26.255 1.00 54.84 183 ASP A CA 1
ATOM 1478 C C . ASP A 1 183 ? -5.689 9.175 26.920 1.00 54.84 183 ASP A C 1
ATOM 1480 O O . ASP A 1 183 ? -5.945 10.234 27.501 1.00 54.84 183 ASP A O 1
ATOM 1484 N N . ARG A 1 184 ? -6.636 8.230 26.844 1.00 50.47 184 ARG A N 1
ATOM 1485 C CA . ARG A 1 184 ? -7.948 8.378 27.523 1.00 50.47 184 ARG A CA 1
ATOM 1486 C C . ARG A 1 184 ? -8.420 7.121 28.237 1.00 50.47 184 ARG A C 1
ATOM 1488 O O . ARG A 1 184 ? -9.569 6.713 28.080 1.00 50.47 184 ARG A O 1
ATOM 1495 N N . GLU A 1 185 ? -7.563 6.537 29.060 1.00 53.69 185 GLU A N 1
ATOM 1496 C CA . GLU A 1 185 ? -8.044 5.639 30.107 1.00 53.69 185 GLU A CA 1
ATOM 1497 C C . GLU A 1 185 ? -8.724 6.482 31.186 1.00 53.69 185 GLU A C 1
ATOM 1499 O O . GLU A 1 185 ? -8.083 7.180 31.968 1.00 53.69 185 GLU A O 1
ATOM 1504 N N . VAL A 1 186 ? -10.056 6.480 31.183 1.00 55.28 186 VAL A N 1
ATOM 1505 C CA . VAL A 1 186 ? -10.822 7.075 32.278 1.00 55.28 186 VAL A CA 1
ATOM 1506 C C . VAL A 1 186 ? -11.238 5.940 33.197 1.00 55.28 186 VAL A C 1
ATOM 1508 O O . VAL A 1 186 ? -12.045 5.083 32.817 1.00 55.28 186 VAL A O 1
ATOM 1511 N N . GLU A 1 187 ? -10.657 5.925 34.392 1.00 55.94 187 GLU A N 1
ATOM 1512 C CA . GLU A 1 187 ? -11.079 5.039 35.467 1.00 55.94 187 GLU A CA 1
ATOM 1513 C C . GLU A 1 187 ? -12.437 5.498 35.993 1.00 55.94 187 GLU A C 1
ATOM 1515 O O . GLU A 1 187 ? -12.629 6.650 36.388 1.00 55.94 187 GLU A O 1
ATOM 1520 N N . PHE A 1 188 ? -13.395 4.578 36.009 1.00 58.09 188 PHE A N 1
ATOM 1521 C CA . PHE A 1 188 ? -14.677 4.792 36.660 1.00 58.09 188 PHE A CA 1
ATOM 1522 C C . PHE A 1 188 ? -14.824 3.808 37.823 1.00 58.09 188 PHE A C 1
ATOM 1524 O O . PHE A 1 188 ? -14.533 2.614 37.653 1.00 58.09 188 PHE A O 1
ATOM 1531 N N . PRO A 1 189 ? -15.325 4.259 38.989 1.00 57.41 189 PRO A N 1
ATOM 1532 C CA . PRO A 1 189 ? -15.737 3.336 40.034 1.00 57.41 189 PRO A CA 1
ATOM 1533 C C . PRO A 1 189 ? -16.877 2.461 39.501 1.00 57.41 189 PRO A C 1
ATOM 1535 O O . PRO A 1 189 ? -17.797 2.949 38.836 1.00 57.41 189 PRO A O 1
ATOM 1538 N N . LEU A 1 190 ? -16.816 1.155 39.766 1.00 56.59 190 LEU A N 1
ATOM 1539 C CA . LEU A 1 190 ? -17.876 0.241 39.355 1.00 56.59 190 LEU A CA 1
ATOM 1540 C C . LEU A 1 190 ? -19.161 0.574 40.132 1.00 56.59 190 LEU A C 1
ATOM 1542 O O . LEU A 1 190 ? -19.173 0.545 41.361 1.00 56.59 190 LEU A O 1
ATOM 1546 N N . VAL A 1 191 ? -20.255 0.863 39.422 1.00 65.25 191 VAL A N 1
ATOM 1547 C CA . VAL A 1 191 ? -21.579 0.992 40.046 1.00 65.25 191 VAL A CA 1
ATOM 1548 C C . VAL A 1 191 ? -22.058 -0.410 40.413 1.00 65.25 191 VAL A C 1
ATOM 1550 O O . VAL A 1 191 ? -22.434 -1.193 39.542 1.00 65.25 191 VAL A O 1
ATOM 1553 N N . LEU A 1 192 ? -21.981 -0.736 41.703 1.00 66.44 192 LEU A N 1
ATOM 1554 C CA . LEU A 1 192 ? -22.382 -2.034 42.255 1.00 66.44 192 LEU A CA 1
ATOM 1555 C C . LEU A 1 192 ? -23.874 -2.093 42.607 1.00 66.44 192 LEU A C 1
ATOM 1557 O O . LEU A 1 192 ? -24.442 -3.180 42.666 1.00 66.44 192 LEU A O 1
ATOM 1561 N N . GLU A 1 193 ? -24.506 -0.939 42.819 1.00 56.19 193 GLU A N 1
ATOM 1562 C CA . GLU A 1 193 ? -25.868 -0.849 43.334 1.00 56.19 193 GLU A CA 1
ATOM 1563 C C . GLU A 1 193 ? -26.644 0.274 42.636 1.00 56.19 193 GLU A C 1
ATOM 1565 O O . GLU A 1 193 ? -26.125 1.370 42.417 1.00 56.19 193 GLU A O 1
ATOM 1570 N N . SER A 1 194 ? -27.895 -0.007 42.270 1.00 49.78 194 SER A N 1
ATOM 1571 C CA . SER A 1 194 ? -28.833 0.972 41.721 1.00 49.78 194 SER A CA 1
ATOM 1572 C C . SER A 1 194 ? -30.061 1.048 42.621 1.00 49.78 194 SER A C 1
ATOM 1574 O O . SER A 1 194 ? -30.846 0.098 42.678 1.00 49.78 194 SER A O 1
ATOM 1576 N N . THR A 1 195 ? -30.241 2.167 43.316 1.00 61.91 195 THR A N 1
ATOM 1577 C CA . THR A 1 195 ? -31.398 2.394 44.190 1.00 61.91 195 THR A CA 1
ATOM 1578 C C . THR A 1 195 ? -32.471 3.166 43.427 1.00 61.91 195 THR A C 1
ATOM 1580 O O . THR A 1 195 ? -32.232 4.276 42.955 1.00 61.91 195 THR A O 1
ATOM 1583 N N . PHE A 1 196 ? -33.666 2.587 43.300 1.00 57.03 196 PHE A N 1
ATOM 1584 C CA . PHE A 1 196 ? -34.805 3.231 42.646 1.00 57.03 196 PHE A CA 1
ATOM 1585 C C . PHE A 1 196 ? -35.794 3.721 43.703 1.00 57.03 196 PHE A C 1
ATOM 1587 O O . PHE A 1 196 ? -36.357 2.920 44.447 1.00 57.03 196 PHE A O 1
ATOM 1594 N N . HIS A 1 197 ? -36.035 5.031 43.754 1.00 60.22 197 HIS A N 1
ATOM 1595 C CA . HIS A 1 197 ? -37.109 5.600 44.562 1.00 60.22 197 HIS A CA 1
ATOM 1596 C C . HIS A 1 197 ? -38.331 5.864 43.685 1.00 60.22 197 HIS A C 1
ATOM 1598 O O . HIS A 1 197 ? -38.319 6.747 42.831 1.00 60.22 197 HIS A O 1
ATOM 1604 N N . LEU A 1 198 ? -39.389 5.084 43.908 1.00 64.00 198 LEU A N 1
ATOM 1605 C CA . LEU A 1 198 ? -40.690 5.301 43.290 1.00 64.00 198 LEU A CA 1
ATOM 1606 C C . LEU A 1 198 ? -41.547 6.136 44.246 1.00 64.00 198 LEU A C 1
ATOM 1608 O O . LEU A 1 198 ? -41.833 5.698 45.360 1.00 64.00 198 LEU A O 1
ATOM 1612 N N . GLN A 1 199 ? -41.955 7.331 43.825 1.00 70.81 199 GLN A N 1
ATOM 1613 C CA . GLN A 1 199 ? -42.841 8.188 44.608 1.00 70.81 199 GLN A CA 1
ATOM 1614 C C . GLN A 1 199 ? -44.159 8.363 43.853 1.00 70.81 199 GLN A C 1
ATOM 1616 O O . GLN A 1 199 ? -44.178 8.835 42.717 1.00 70.81 199 GLN A O 1
ATOM 1621 N N . GLN A 1 200 ? -45.265 7.945 44.470 1.00 72.06 200 GLN A N 1
ATOM 1622 C CA . GLN A 1 200 ? -46.592 8.108 43.889 1.00 72.06 200 GLN A CA 1
ATOM 1623 C C . GLN A 1 200 ? -47.048 9.552 44.103 1.00 72.06 200 GLN A C 1
ATOM 1625 O O . GLN A 1 200 ? -47.293 9.985 45.230 1.00 72.06 200 GLN A O 1
ATOM 1630 N N . GLN A 1 201 ? -47.127 10.311 43.014 1.00 65.94 201 GLN A N 1
ATOM 1631 C CA . GLN A 1 201 ? -47.632 11.675 43.039 1.00 65.94 201 GLN A CA 1
ATOM 1632 C C . GLN A 1 201 ? -49.161 11.625 43.097 1.00 65.94 201 GLN A C 1
ATOM 1634 O O . GLN A 1 201 ? -49.829 11.510 42.072 1.00 65.94 201 GLN A O 1
ATOM 1639 N N . ASN A 1 202 ? -49.723 11.677 44.303 1.00 69.69 202 ASN A N 1
ATOM 1640 C CA . ASN A 1 202 ? -51.162 11.854 44.449 1.00 69.69 202 ASN A CA 1
ATOM 1641 C C . ASN A 1 202 ? -51.514 13.297 44.081 1.00 69.69 202 ASN A C 1
ATOM 1643 O O . ASN A 1 202 ? -51.125 14.241 44.769 1.00 69.69 202 ASN A O 1
ATOM 1647 N N . SER A 1 203 ? -52.237 13.461 42.973 1.00 63.94 203 SER A N 1
ATOM 1648 C CA . SER A 1 203 ? -52.900 14.719 42.643 1.00 63.94 203 SER A CA 1
ATOM 1649 C C . SER A 1 203 ? -53.889 15.071 43.762 1.00 63.94 203 SER A C 1
ATOM 1651 O O . SER A 1 203 ? -54.588 14.173 44.241 1.00 63.94 203 SER A O 1
ATOM 1653 N N . PRO A 1 204 ? -53.981 16.341 44.193 1.00 56.41 204 PRO A N 1
ATOM 1654 C CA . PRO A 1 204 ? -55.003 16.735 45.148 1.00 56.41 204 PRO A CA 1
ATOM 1655 C C . PRO A 1 204 ? -56.369 16.588 44.469 1.00 56.41 204 PRO A C 1
ATOM 1657 O O . PRO A 1 204 ? -56.654 17.284 43.495 1.00 56.41 204 PRO A O 1
ATOM 1660 N N . GLY A 1 205 ? -57.179 15.640 44.942 1.00 58.38 205 GLY A N 1
ATOM 1661 C CA . GLY A 1 205 ? -58.582 15.521 44.553 1.00 58.38 205 GLY A CA 1
ATOM 1662 C C . GLY A 1 205 ? -59.378 16.694 45.124 1.00 58.38 205 GLY A C 1
ATOM 1663 O O . GLY A 1 205 ? -59.214 17.022 46.301 1.00 58.38 205 GLY A O 1
ATOM 1664 N N . GLY A 1 206 ? -60.173 17.336 44.266 1.00 46.97 206 GLY A N 1
ATOM 1665 C CA . GLY A 1 206 ? -61.207 18.301 44.650 1.00 46.97 206 GLY A CA 1
ATOM 1666 C C . GLY A 1 206 ? -62.505 17.635 45.081 1.00 46.97 206 GLY A C 1
ATOM 1667 O O . GLY A 1 206 ? -62.636 16.404 44.886 1.00 46.97 206 GLY A O 1
#

Secondary structure (DSSP, 8-state):
-HHHHHHHHHHHHHHHS-HHHHGGGT---EEE-S-S-TTT--SSSEEEEEEEEEEE-STT-----EEEEEE-TTSS-EEEEEEPPPEEEEEEEEEEEE--TTSTTHHHHHHHHHHHHHHHHHT-SB--GGG--HHHHHT----EEEES----HHHHHHHHHHTTS-----EEEEEEEEE--TT--EEEE-----------------